Protein AF-A0A6P7SFL5-F1 (afdb_monomer)

Secondary structure (DSSP, 8-state):
--HHHHHHHHHHHGGGGGGTHHHHTGGGHHHHHHHHHHTT-HHHHHHHTSHHHHHHHHHHHHHHHHHHHHHHHHH-TT--HHHHHHHHHHHHHHHHHHHHHHHHT--TT-HHHHHH-SS----HHHHHHHHHHHHHHHHHHHHH-GGG-TTT-HHHHHHH-TTTS-GGGS-GGGHHHHHHHHT-HHHHHHHHHS-HHHHHHHHTTT-TTT--

Organism: NCBI:txid2607531

pLDDT: mean 73.17, std 17.71, range [30.92, 96.38]

Solvent-accessible surface area (backbone atoms only — not comparable to full-atom values): 12129 Å² total; per-residue (Å²): 140,55,70,66,56,55,54,48,50,55,62,57,65,52,58,68,50,70,56,52,59,56,46,66,58,53,68,46,53,66,54,51,54,53,47,31,56,76,67,68,38,60,77,56,41,56,52,56,68,30,68,71,44,45,42,53,48,24,43,49,53,38,56,48,53,53,49,51,55,50,48,53,60,71,63,45,95,82,64,51,74,68,53,46,50,52,50,52,51,51,50,50,52,46,41,54,50,48,38,53,31,43,77,72,66,44,42,86,87,27,66,47,30,38,65,65,46,77,88,64,74,80,51,73,64,59,44,49,50,53,41,49,49,43,53,50,53,46,51,48,49,46,70,75,38,59,78,69,41,68,91,76,30,49,64,55,54,35,77,74,38,56,80,78,50,57,71,85,56,47,60,79,93,36,37,68,54,47,53,54,52,58,70,32,63,68,58,61,51,46,57,74,76,43,54,72,68,61,41,37,61,72,39,24,88,80,33,66,82,76,39,124

Radius of gyration: 23.51 Å; Cα contacts (8 Å, |Δi|>4): 132; chains: 1; bounding box: 46×32×69 Å

Sequence (212 aa):
MEFEHEALLFHKNIRWLSKGNMLGQLYELQEVAIFLDLLQKADLHDKFQSEGFQLSLAYLVDIFEALNTLDLKLQEKNIKIFTHHDTIRTFMAKLDLWKCHIQQGNTASFSYLDSALIHGNLNSELKKQITTHLTNLKTEFIRYFPDIDEKKCEAWKFIKNPFQCEVTDVLDEVQEEFLGLKFNSPAKEDFKELDLETFWVDYLPVYPLISH

Structure (mmCIF, N/CA/C/O backbone):
data_AF-A0A6P7SFL5-F1
#
_entry.id   AF-A0A6P7SFL5-F1
#
loop_
_atom_site.group_PDB
_atom_site.id
_atom_site.type_symbol
_atom_site.label_atom_id
_atom_site.label_alt_id
_atom_site.label_comp_id
_atom_site.label_asym_id
_atom_site.label_entity_id
_atom_site.label_seq_id
_atom_site.pdbx_PDB_ins_code
_atom_site.Cartn_x
_atom_site.Cartn_y
_atom_site.Cartn_z
_atom_site.occupancy
_atom_site.B_iso_or_equiv
_atom_site.auth_seq_id
_atom_site.auth_comp_id
_atom_site.auth_asym_id
_atom_site.auth_atom_id
_atom_site.pdbx_PDB_model_num
ATOM 1 N N . MET A 1 1 ? 18.190 20.750 -17.595 1.00 30.92 1 MET A N 1
ATOM 2 C CA . MET A 1 1 ? 17.695 21.660 -16.533 1.00 30.92 1 MET A CA 1
ATOM 3 C C . MET A 1 1 ? 16.266 21.251 -16.145 1.00 30.92 1 MET A C 1
ATOM 5 O O . MET A 1 1 ? 15.416 22.102 -15.939 1.00 30.92 1 MET A O 1
ATOM 9 N N . GLU A 1 2 ? 16.004 19.938 -16.072 1.00 34.53 2 GLU A N 1
ATOM 10 C CA . GLU A 1 2 ? 14.670 19.341 -15.842 1.00 34.53 2 GLU A CA 1
ATOM 11 C C . GLU A 1 2 ? 14.624 18.530 -14.536 1.00 34.53 2 GLU A C 1
ATOM 13 O O . GLU A 1 2 ? 13.599 18.529 -13.861 1.00 34.53 2 GLU A O 1
ATOM 18 N N . PHE A 1 3 ? 15.764 17.992 -14.082 1.00 33.03 3 PHE A N 1
ATOM 19 C CA . PHE A 1 3 ? 15.903 17.343 -12.769 1.00 33.03 3 PHE A CA 1
ATOM 20 C C . PHE A 1 3 ? 15.534 18.246 -11.579 1.00 33.03 3 PHE A C 1
ATOM 22 O O . PHE A 1 3 ? 15.021 17.765 -10.571 1.00 33.03 3 PHE A O 1
ATOM 29 N N . GLU A 1 4 ? 15.741 19.566 -11.683 1.00 31.48 4 GLU A N 1
ATOM 30 C CA . GLU A 1 4 ? 15.316 20.504 -10.633 1.00 31.48 4 GLU A CA 1
ATOM 31 C C . GLU A 1 4 ? 13.788 20.611 -10.546 1.00 31.48 4 GLU A C 1
ATOM 33 O O . GLU A 1 4 ? 13.253 20.808 -9.457 1.00 31.48 4 GLU A O 1
ATOM 38 N N . HIS A 1 5 ? 13.069 20.435 -11.659 1.00 33.59 5 HIS A N 1
ATOM 39 C CA . HIS A 1 5 ? 11.613 20.545 -11.695 1.00 33.59 5 HIS A CA 1
ATOM 40 C C . HIS A 1 5 ? 10.913 19.299 -11.138 1.00 33.59 5 HIS A C 1
ATOM 42 O O . HIS A 1 5 ? 9.955 19.448 -10.375 1.00 33.59 5 HIS A O 1
ATOM 48 N N . GLU A 1 6 ? 11.410 18.093 -11.427 1.00 35.19 6 GLU A N 1
ATOM 49 C CA . GLU A 1 6 ? 10.901 16.858 -10.810 1.00 35.19 6 GLU A CA 1
ATOM 50 C C . GLU A 1 6 ? 11.232 16.788 -9.320 1.00 35.19 6 GLU A C 1
ATOM 52 O O . GLU A 1 6 ? 10.340 16.544 -8.504 1.00 35.19 6 GLU A O 1
ATOM 57 N N . ALA A 1 7 ? 12.471 17.111 -8.936 1.00 34.31 7 ALA A N 1
ATOM 58 C CA . ALA A 1 7 ? 12.855 17.185 -7.531 1.00 34.31 7 ALA A CA 1
ATOM 59 C C . ALA A 1 7 ? 11.982 18.195 -6.768 1.00 34.31 7 ALA A C 1
ATOM 61 O O . ALA A 1 7 ? 11.530 17.899 -5.663 1.00 34.31 7 ALA A O 1
ATOM 62 N N . LEU A 1 8 ? 11.664 19.353 -7.362 1.00 33.91 8 LEU A N 1
ATOM 63 C CA . LEU A 1 8 ? 10.759 20.347 -6.774 1.00 33.91 8 LEU A CA 1
ATOM 64 C C . LEU A 1 8 ? 9.303 19.868 -6.689 1.00 33.91 8 LEU A C 1
ATOM 66 O O . LEU A 1 8 ? 8.621 20.220 -5.725 1.00 33.91 8 LEU A O 1
ATOM 70 N N . LEU A 1 9 ? 8.810 19.071 -7.642 1.00 40.28 9 LEU A N 1
ATOM 71 C CA . LEU A 1 9 ? 7.472 18.473 -7.571 1.00 40.28 9 LEU A CA 1
ATOM 72 C C . LEU A 1 9 ? 7.386 17.451 -6.432 1.00 40.28 9 LEU A C 1
ATOM 74 O O . LEU A 1 9 ? 6.459 17.530 -5.623 1.00 40.28 9 LEU A O 1
ATOM 78 N N . PHE A 1 10 ? 8.392 16.586 -6.279 1.00 35.41 10 PHE A N 1
ATOM 79 C CA . PHE A 1 10 ? 8.507 15.683 -5.130 1.00 35.41 10 PHE A CA 1
ATOM 80 C C . PHE A 1 10 ? 8.606 16.462 -3.809 1.00 35.41 10 PHE A C 1
ATOM 82 O O . PHE A 1 10 ? 7.823 16.224 -2.888 1.00 35.41 10 PHE A O 1
ATOM 89 N N . HIS A 1 11 ? 9.470 17.478 -3.730 1.00 37.78 11 HIS A N 1
ATOM 90 C CA . HIS A 1 11 ? 9.684 18.264 -2.509 1.00 37.78 11 HIS A CA 1
ATOM 91 C C . HIS A 1 11 ? 8.464 19.107 -2.096 1.00 37.78 11 HIS A C 1
ATOM 93 O O . HIS A 1 11 ? 8.260 19.380 -0.910 1.00 37.78 11 HIS A O 1
ATOM 99 N N . LYS A 1 12 ? 7.626 19.522 -3.056 1.00 33.88 12 LYS A N 1
ATOM 100 C CA . LYS A 1 12 ? 6.390 20.284 -2.810 1.00 33.88 12 LYS A CA 1
ATOM 101 C C . LYS A 1 12 ? 5.211 19.368 -2.468 1.00 33.88 12 LYS A C 1
ATOM 103 O O . LYS A 1 12 ? 4.376 19.756 -1.648 1.00 33.88 12 LYS A O 1
ATOM 108 N N . ASN A 1 13 ? 5.185 18.150 -3.012 1.00 39.38 13 ASN A N 1
ATOM 109 C CA . ASN A 1 13 ? 4.217 17.105 -2.667 1.00 39.38 13 ASN A CA 1
ATOM 110 C C . ASN A 1 13 ? 4.483 16.483 -1.292 1.00 39.38 13 ASN A C 1
ATOM 112 O O . ASN A 1 13 ? 3.548 16.021 -0.655 1.00 39.38 13 ASN A O 1
ATOM 116 N N . ILE A 1 14 ? 5.705 16.582 -0.766 1.00 42.03 14 ILE A N 1
ATOM 117 C CA . ILE A 1 14 ? 6.059 16.206 0.613 1.00 42.03 14 ILE A CA 1
ATOM 118 C C . ILE A 1 14 ? 5.441 17.167 1.659 1.00 42.03 14 ILE A C 1
ATOM 120 O O . ILE A 1 14 ? 5.462 16.922 2.856 1.00 42.03 14 ILE A O 1
ATOM 124 N N . ARG A 1 15 ? 4.795 18.271 1.265 1.00 38.19 15 ARG A N 1
ATOM 125 C CA . ARG A 1 15 ? 4.290 19.284 2.213 1.00 38.19 15 ARG A CA 1
ATOM 126 C C . ARG A 1 15 ? 3.038 18.883 3.017 1.00 38.19 15 ARG A C 1
ATOM 128 O O . ARG A 1 15 ? 2.725 19.560 3.996 1.00 38.19 15 ARG A O 1
ATOM 135 N N . TRP A 1 16 ? 2.333 17.794 2.691 1.00 51.47 16 TRP A N 1
ATOM 136 C CA . TRP A 1 16 ? 1.302 17.257 3.604 1.00 51.47 16 TRP A CA 1
ATOM 137 C C . TRP A 1 16 ? 1.914 16.608 4.862 1.00 51.47 16 TRP A C 1
ATOM 139 O O . TRP A 1 16 ? 1.215 16.434 5.859 1.00 51.47 16 TRP A O 1
ATOM 149 N N . LEU A 1 17 ? 3.232 16.373 4.874 1.00 44.22 17 LEU A N 1
ATOM 150 C CA . LEU A 1 17 ? 3.964 15.735 5.970 1.00 44.22 17 LEU A CA 1
ATOM 151 C C . LEU A 1 17 ? 4.254 16.625 7.170 1.00 44.22 17 LEU A C 1
ATOM 153 O O . LEU A 1 17 ? 4.463 16.115 8.267 1.00 44.22 17 LEU A O 1
ATOM 157 N N . SER A 1 18 ? 4.124 17.949 7.051 1.00 41.91 18 SER A N 1
ATOM 158 C CA . SER A 1 18 ? 4.144 18.805 8.246 1.00 41.91 18 SER A CA 1
ATOM 159 C C . SER A 1 18 ? 2.873 18.656 9.098 1.00 41.91 18 SER A C 1
ATOM 161 O O . SER A 1 18 ? 2.861 19.105 10.242 1.00 41.91 18 SER A O 1
ATOM 163 N N . LYS A 1 19 ? 1.809 18.022 8.574 1.00 46.25 19 LYS A N 1
ATOM 164 C CA . LYS A 1 19 ? 0.683 17.539 9.390 1.00 46.25 19 LYS A CA 1
ATOM 165 C C . LYS A 1 19 ? 0.969 16.175 10.033 1.00 46.25 19 LYS A C 1
ATOM 167 O O . LYS A 1 19 ? 0.341 15.868 11.036 1.00 46.25 19 LYS A O 1
ATOM 172 N N . GLY A 1 20 ? 1.951 15.417 9.538 1.00 40.97 20 GLY A N 1
ATOM 173 C CA . GLY A 1 20 ? 2.537 14.251 10.221 1.00 40.97 20 GLY A CA 1
ATOM 174 C C . GLY A 1 20 ? 3.144 14.619 11.579 1.00 40.97 20 GLY A C 1
ATOM 175 O O . GLY A 1 20 ? 2.988 13.898 12.559 1.00 40.97 20 GLY A O 1
ATOM 176 N N . ASN A 1 21 ? 3.698 15.831 11.690 1.00 43.75 21 ASN A N 1
ATOM 177 C CA . ASN A 1 21 ? 4.159 16.385 12.968 1.00 43.75 21 ASN A CA 1
ATOM 178 C C . ASN A 1 21 ? 3.005 16.710 13.946 1.00 43.75 21 ASN A C 1
ATOM 180 O O . ASN A 1 21 ? 3.196 16.745 15.155 1.00 43.75 21 ASN A O 1
ATOM 184 N N . MET A 1 22 ? 1.785 16.894 13.431 1.00 42.03 22 MET A N 1
ATOM 185 C CA . MET A 1 22 ? 0.562 17.066 14.228 1.00 42.03 22 MET A CA 1
ATOM 186 C C . MET A 1 22 ? 0.082 15.731 14.835 1.00 42.03 22 MET A C 1
ATOM 188 O O . MET A 1 22 ? -0.757 15.721 15.728 1.00 42.03 22 MET A O 1
ATOM 192 N N . LEU A 1 23 ? 0.616 14.599 14.360 1.00 44.34 23 LEU A N 1
ATOM 193 C CA . LEU A 1 23 ? 0.228 13.243 14.760 1.00 44.34 23 LEU A CA 1
ATOM 194 C C . LEU A 1 23 ? 1.208 12.614 15.744 1.00 44.34 23 LEU A C 1
ATOM 196 O O . LEU A 1 23 ? 0.778 11.892 16.635 1.00 44.34 23 LEU A O 1
ATOM 200 N N . GLY A 1 24 ? 2.488 12.992 15.672 1.00 42.41 24 GLY A N 1
ATOM 201 C CA . GLY A 1 24 ? 3.399 12.848 16.812 1.00 42.41 24 GLY A CA 1
ATOM 202 C C . GLY A 1 24 ? 2.880 13.594 18.050 1.00 42.41 24 GLY A C 1
ATOM 203 O O . GLY A 1 24 ? 2.978 13.076 19.152 1.00 42.41 24 GLY A O 1
ATOM 204 N N . GLN A 1 25 ? 2.217 14.743 17.858 1.00 45.31 25 GLN A N 1
ATOM 205 C CA . GLN A 1 25 ? 1.477 15.452 18.916 1.00 45.31 25 GLN A CA 1
ATOM 206 C C . GLN A 1 25 ? 0.163 14.760 19.309 1.00 45.31 25 GLN A C 1
ATOM 208 O O . GLN A 1 25 ? -0.273 14.863 20.448 1.00 45.31 25 GLN A O 1
ATOM 213 N N . LEU A 1 26 ? -0.471 14.021 18.393 1.00 42.28 26 LEU A N 1
ATOM 214 C CA . LEU A 1 26 ? -1.631 13.197 18.729 1.00 42.28 26 LEU A CA 1
ATOM 215 C C . LEU A 1 26 ? -1.216 11.949 19.529 1.00 42.28 26 LEU A C 1
ATOM 217 O O . LEU A 1 26 ? -2.045 11.383 20.210 1.00 42.28 26 LEU A O 1
ATOM 221 N N . TYR A 1 27 ? 0.046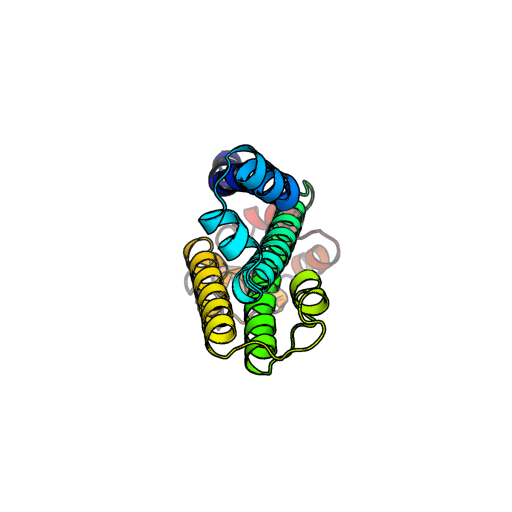 11.517 19.526 1.00 38.22 27 TYR A N 1
ATOM 222 C CA . TYR A 1 27 ? 0.504 10.418 20.387 1.00 38.22 27 TYR A CA 1
ATOM 223 C C . TYR A 1 27 ? 0.479 10.780 21.890 1.00 38.22 27 TYR A C 1
ATOM 225 O O . TYR A 1 27 ? 0.408 9.895 22.739 1.00 38.22 27 TYR A O 1
ATOM 233 N N . GLU A 1 28 ? 0.398 12.067 22.246 1.00 46.56 28 GLU A N 1
ATOM 234 C CA . GLU A 1 28 ? 0.178 12.540 23.624 1.00 46.56 28 GLU A CA 1
ATOM 235 C C . GLU A 1 28 ? -1.308 12.444 24.054 1.00 46.56 28 GLU A C 1
ATOM 237 O O . GLU A 1 28 ? -1.826 13.245 24.826 1.00 46.56 28 GLU A O 1
ATOM 242 N N . LEU A 1 29 ? -2.050 11.436 23.582 1.00 51.00 29 LEU A N 1
ATOM 243 C CA . LEU A 1 29 ? -3.472 11.236 23.907 1.00 51.00 29 LEU A CA 1
ATOM 244 C C . LEU A 1 29 ? -3.744 10.867 25.376 1.00 51.00 29 LEU A C 1
ATOM 246 O O . LEU A 1 29 ? -4.869 11.056 25.841 1.00 51.00 29 LEU A O 1
ATOM 250 N N . GLN A 1 30 ? -2.739 10.415 26.136 1.00 49.09 30 GLN A N 1
ATOM 251 C CA . GLN A 1 30 ? -2.845 10.377 27.602 1.00 49.09 30 GLN A CA 1
ATOM 252 C C . GLN A 1 30 ? -2.839 11.788 28.199 1.00 49.09 30 GLN A C 1
ATOM 254 O O . GLN A 1 30 ? -3.591 12.056 29.133 1.00 49.09 30 GLN A O 1
ATOM 259 N N . GLU A 1 31 ? -2.069 12.712 27.625 1.00 45.28 31 GLU A N 1
ATOM 260 C CA . GLU A 1 31 ? -2.064 14.108 28.055 1.00 45.28 31 GLU A CA 1
ATOM 261 C C . GLU A 1 31 ? -3.371 14.803 27.701 1.00 45.28 31 GLU A C 1
ATOM 263 O O . GLU A 1 31 ? -3.822 15.629 28.477 1.00 45.28 31 GLU A O 1
ATOM 268 N N . VAL A 1 32 ? -4.048 14.428 26.608 1.00 52.22 32 VAL A N 1
ATOM 269 C CA . VAL A 1 32 ? -5.389 14.947 26.285 1.00 52.22 32 VAL A CA 1
ATOM 270 C C . VAL A 1 32 ? -6.425 14.516 27.326 1.00 52.22 32 VAL A C 1
ATOM 272 O O . VAL A 1 32 ? -7.223 15.346 27.755 1.00 52.22 32 VAL A O 1
ATOM 275 N N . ALA A 1 33 ? -6.409 13.260 27.781 1.00 48.38 33 ALA A N 1
ATOM 276 C CA . ALA A 1 33 ? -7.290 12.808 28.863 1.00 48.38 33 ALA A CA 1
ATOM 277 C C . ALA A 1 33 ? -6.982 13.535 30.186 1.00 48.38 33 ALA A C 1
ATOM 279 O O . ALA A 1 33 ? -7.887 14.080 30.816 1.00 48.38 33 ALA A O 1
ATOM 280 N N . ILE A 1 34 ? -5.696 13.633 30.548 1.00 52.28 34 ILE A N 1
ATOM 281 C CA . ILE A 1 34 ? -5.215 14.369 31.730 1.00 52.28 34 ILE A CA 1
ATOM 282 C C . ILE A 1 34 ? -5.565 15.866 31.631 1.00 52.28 34 ILE A C 1
ATOM 284 O O . ILE A 1 34 ? -5.952 16.488 32.616 1.00 52.28 34 ILE A O 1
ATOM 288 N N . PHE A 1 35 ? -5.484 16.454 30.439 1.00 47.12 35 PHE A N 1
ATOM 289 C CA . PHE A 1 35 ? -5.831 17.844 30.149 1.00 47.12 35 PHE A CA 1
ATOM 290 C C . PHE A 1 35 ? -7.339 18.089 30.249 1.00 47.12 35 PHE A C 1
ATOM 292 O O . PHE A 1 35 ? -7.760 19.111 30.789 1.00 47.12 35 PHE A O 1
ATOM 299 N N . LEU A 1 36 ? -8.170 17.155 29.780 1.00 52.94 36 LEU A N 1
ATOM 300 C CA . LEU A 1 36 ? -9.627 17.224 29.920 1.00 52.94 36 LEU A CA 1
ATOM 301 C C . LEU A 1 36 ? -10.070 17.121 31.390 1.00 52.94 36 LEU A C 1
ATOM 303 O O . LEU A 1 36 ? -10.983 17.851 31.793 1.00 52.94 36 LEU A O 1
ATOM 307 N N . ASP A 1 37 ? -9.380 16.303 32.189 1.00 54.31 37 ASP A N 1
ATOM 308 C CA . ASP A 1 37 ? -9.565 16.220 33.643 1.00 54.31 37 ASP A CA 1
ATOM 309 C C . ASP A 1 37 ? -9.118 17.500 34.359 1.00 54.31 37 ASP A C 1
ATOM 311 O O . ASP A 1 37 ? -9.861 18.051 35.176 1.00 54.31 37 ASP A O 1
ATOM 315 N N . LEU A 1 38 ? -7.949 18.046 34.003 1.00 52.19 38 LEU A N 1
ATOM 316 C CA . LEU A 1 38 ? -7.449 19.326 34.525 1.00 52.19 38 LEU A CA 1
ATOM 317 C C . LEU A 1 38 ? -8.386 20.501 34.197 1.00 52.19 38 LEU A C 1
ATOM 319 O O . LEU A 1 38 ? -8.508 21.434 34.992 1.00 52.19 38 LEU A O 1
ATOM 323 N N . LEU A 1 39 ? -9.081 20.454 33.055 1.00 52.03 39 LEU A N 1
ATOM 324 C CA . LEU A 1 39 ? -10.084 21.442 32.643 1.00 52.03 39 LEU A CA 1
ATOM 325 C C . LEU A 1 39 ? -11.484 21.208 33.243 1.00 52.03 39 LEU A C 1
ATOM 327 O O . LEU A 1 39 ? -12.406 21.965 32.923 1.00 52.03 39 LEU A O 1
ATOM 331 N N . GLN A 1 40 ? -11.662 20.188 34.093 1.00 57.44 40 GLN A N 1
ATOM 332 C CA . GLN A 1 40 ? -12.942 19.797 34.703 1.00 57.44 40 GLN A CA 1
ATOM 333 C C . GLN A 1 40 ? -14.063 19.569 33.673 1.00 57.44 40 GLN A C 1
ATOM 335 O O . GLN A 1 40 ? -15.234 19.878 33.908 1.00 57.44 40 GLN A O 1
ATOM 340 N N . LYS A 1 41 ? -13.719 19.036 32.496 1.00 59.09 41 LYS A N 1
ATOM 341 C CA . LYS A 1 41 ? -14.682 18.723 31.432 1.00 59.09 41 LYS A CA 1
ATOM 342 C C . LYS A 1 41 ? -15.136 17.267 31.525 1.00 59.09 41 LYS A C 1
ATOM 344 O O . LYS A 1 41 ? -14.896 16.490 30.604 1.00 59.09 41 LYS A O 1
ATOM 349 N N . ALA A 1 42 ? -15.836 16.928 32.609 1.00 63.84 42 ALA A N 1
ATOM 350 C CA . ALA A 1 42 ? -16.321 15.570 32.890 1.00 63.84 42 ALA A CA 1
ATOM 351 C C . ALA A 1 42 ? -17.091 14.943 31.707 1.00 63.84 42 ALA A C 1
ATOM 353 O O . ALA A 1 42 ? -16.809 13.818 31.317 1.00 63.84 42 ALA A O 1
ATOM 354 N N . ASP A 1 43 ? -17.952 15.712 31.030 1.00 66.56 43 ASP A N 1
ATOM 355 C CA . ASP A 1 43 ? -18.706 15.226 29.861 1.00 66.56 43 ASP A CA 1
ATOM 356 C C . ASP A 1 43 ? -17.819 14.827 28.664 1.00 66.56 43 ASP A C 1
ATOM 358 O O . ASP A 1 43 ? -18.202 13.995 27.837 1.00 66.56 43 ASP A O 1
ATOM 362 N N . LEU A 1 44 ? -16.654 15.468 28.516 1.00 61.06 44 LEU A N 1
ATOM 363 C CA . LEU A 1 44 ? -15.679 15.148 27.470 1.00 61.06 44 LEU A CA 1
ATOM 364 C C . LEU A 1 44 ? -14.781 13.993 27.903 1.00 61.06 44 LEU A C 1
ATOM 366 O O . LEU A 1 44 ? -14.477 13.146 27.069 1.00 61.06 44 LEU A O 1
ATOM 370 N N . HIS A 1 45 ? -14.418 13.936 29.185 1.00 66.25 45 HIS A N 1
ATOM 371 C CA . HIS A 1 45 ? -13.711 12.804 29.773 1.00 66.25 45 HIS A CA 1
ATOM 372 C C . HIS A 1 45 ? -14.522 11.508 29.622 1.00 66.25 45 HIS A C 1
ATOM 374 O O . HIS A 1 45 ? -14.018 10.530 29.079 1.00 66.25 45 HIS A O 1
ATOM 380 N N . ASP A 1 46 ? -15.809 11.510 29.969 1.00 72.44 46 ASP A N 1
ATOM 381 C CA . ASP A 1 46 ? -16.661 10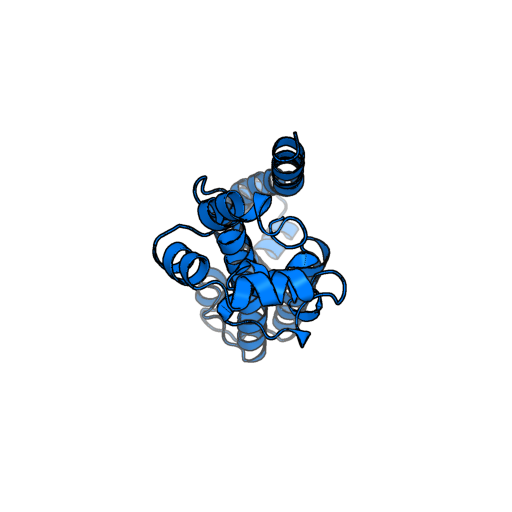.317 29.878 1.00 72.44 46 ASP A CA 1
ATOM 382 C C . ASP A 1 46 ? -16.852 9.842 28.429 1.00 72.44 46 ASP A C 1
ATOM 384 O O . ASP A 1 46 ? -16.873 8.643 28.148 1.00 72.44 46 ASP A O 1
ATOM 388 N N . LYS A 1 47 ? -16.921 10.775 27.469 1.00 70.12 47 LYS A N 1
ATOM 389 C CA . LYS A 1 47 ? -16.904 10.437 26.036 1.00 70.12 47 LYS A CA 1
ATOM 390 C C . LYS A 1 47 ? -15.561 9.865 25.598 1.00 70.12 47 LYS A C 1
ATOM 392 O O . LYS A 1 47 ? -15.547 8.923 24.808 1.00 70.12 47 LYS A O 1
ATOM 397 N N . PHE A 1 48 ? -14.461 10.409 26.111 1.00 67.88 48 PHE A N 1
ATOM 398 C CA . PHE A 1 48 ? -13.112 9.926 25.841 1.00 67.88 48 PHE A CA 1
ATOM 399 C C . PHE A 1 48 ? -12.910 8.509 26.394 1.00 67.88 48 PHE A C 1
ATOM 401 O O . PHE A 1 48 ? -12.296 7.682 25.733 1.00 67.88 48 PHE A O 1
ATOM 408 N N . GLN A 1 49 ? -13.490 8.183 27.550 1.00 70.69 49 GLN A N 1
ATOM 409 C CA . GLN A 1 49 ? -13.439 6.842 28.147 1.00 70.69 49 GLN A CA 1
ATOM 410 C C . GLN A 1 49 ? -14.440 5.848 27.540 1.00 70.69 49 GLN A C 1
ATOM 412 O O . GLN A 1 49 ? -14.426 4.668 27.887 1.00 70.69 49 GLN A O 1
ATOM 417 N N . SER A 1 50 ? -15.322 6.289 26.638 1.00 80.94 50 SER A N 1
ATOM 418 C CA . SER A 1 50 ? -16.274 5.377 26.006 1.00 80.94 50 SER A CA 1
ATOM 419 C C . SER A 1 50 ? -15.553 4.333 25.148 1.00 80.94 50 SER A C 1
ATOM 421 O O . SER A 1 50 ? -14.644 4.655 24.381 1.00 80.94 50 SER A O 1
ATOM 423 N N . GLU A 1 51 ? -15.996 3.077 25.237 1.00 80.62 51 GLU A N 1
ATOM 424 C CA . GLU A 1 51 ? -15.400 1.949 24.506 1.00 80.62 51 GLU A CA 1
ATOM 425 C C . GLU A 1 51 ? -15.308 2.227 22.995 1.00 80.62 51 GLU A C 1
ATOM 427 O O . GLU A 1 51 ? -14.268 2.023 22.374 1.00 80.62 51 GLU A O 1
ATOM 432 N N . GLY A 1 52 ? -16.367 2.786 22.400 1.00 81.06 52 GLY A N 1
ATOM 433 C CA . GLY A 1 52 ? -16.378 3.134 20.977 1.00 81.06 52 GLY A CA 1
ATOM 434 C C . GLY A 1 52 ? -15.350 4.206 20.597 1.00 81.06 52 GLY A C 1
ATOM 435 O O . GLY A 1 52 ? -14.761 4.129 19.516 1.00 81.06 52 GLY A O 1
ATOM 436 N N . PHE A 1 53 ? -15.105 5.183 21.475 1.00 82.00 53 PHE A N 1
ATOM 437 C CA . PHE A 1 53 ? -14.078 6.197 21.250 1.00 82.00 53 PHE A CA 1
ATOM 438 C C . PHE A 1 53 ? -12.677 5.599 21.373 1.00 82.00 53 PHE A C 1
ATOM 440 O O . PHE A 1 53 ? -11.860 5.820 20.486 1.00 82.00 53 PHE A O 1
ATOM 447 N N . GLN A 1 54 ? -12.421 4.791 22.405 1.00 82.69 54 GLN A N 1
ATOM 448 C CA . GLN A 1 54 ? -11.133 4.119 22.608 1.00 82.69 54 GLN A CA 1
ATOM 449 C C . GLN A 1 54 ? -10.769 3.206 21.430 1.00 82.69 54 GLN A C 1
ATOM 451 O O . GLN A 1 54 ? -9.649 3.266 20.930 1.00 82.69 54 GLN A O 1
ATOM 456 N N . LEU A 1 55 ? -11.728 2.438 20.904 1.00 86.81 55 LEU A N 1
ATOM 457 C CA . LEU A 1 55 ? -11.511 1.617 19.708 1.00 86.81 55 LEU A CA 1
ATOM 458 C C . LEU A 1 55 ? -11.250 2.467 18.456 1.00 86.81 55 LEU A C 1
ATOM 460 O O . LEU A 1 55 ? -10.370 2.149 17.658 1.00 86.81 55 LEU A O 1
ATOM 464 N N . SER A 1 56 ? -11.986 3.569 18.284 1.00 84.94 56 SER A N 1
ATOM 465 C CA . SER A 1 56 ? -11.750 4.502 17.171 1.00 84.94 56 SER A CA 1
ATOM 466 C C . SER A 1 56 ? -10.364 5.136 17.259 1.00 84.94 56 SER A C 1
ATOM 468 O O . SER A 1 56 ? -9.686 5.296 16.247 1.00 84.94 56 SER A O 1
ATOM 470 N N . LEU A 1 57 ? -9.932 5.472 18.473 1.00 82.00 57 LEU A N 1
ATOM 471 C CA . LEU A 1 57 ? -8.629 6.047 18.747 1.00 82.00 57 LEU A CA 1
ATOM 472 C C . LEU A 1 57 ? -7.507 5.053 18.461 1.00 82.00 57 LEU A C 1
ATOM 474 O O . LEU A 1 57 ? -6.561 5.398 17.762 1.00 82.00 57 LEU A O 1
ATOM 478 N N . ALA A 1 58 ? -7.648 3.817 18.934 1.00 85.88 58 ALA A N 1
ATOM 479 C CA . ALA A 1 58 ? -6.705 2.737 18.681 1.00 85.88 58 ALA A CA 1
ATOM 480 C C . ALA A 1 58 ? -6.515 2.498 17.173 1.00 85.88 58 ALA A C 1
ATOM 482 O O . ALA A 1 58 ? -5.388 2.482 16.683 1.00 85.88 58 ALA A O 1
ATOM 483 N N . TYR A 1 59 ? -7.616 2.450 16.415 1.00 88.00 59 TYR A N 1
ATOM 484 C CA . TYR A 1 59 ? -7.569 2.398 14.953 1.00 88.00 59 TYR A CA 1
ATOM 485 C C . TYR A 1 59 ? -6.819 3.590 14.332 1.00 88.00 59 TYR A C 1
ATOM 487 O O . TYR A 1 59 ? -6.034 3.408 13.398 1.00 88.00 59 TYR A O 1
ATOM 495 N N . LEU A 1 60 ? -7.070 4.811 14.819 1.00 81.81 60 LEU A N 1
ATOM 496 C CA . LEU A 1 60 ? -6.386 6.005 14.323 1.00 81.81 60 LEU A CA 1
ATOM 497 C C . LEU A 1 60 ? -4.877 5.927 14.577 1.00 81.81 60 LEU A C 1
ATOM 499 O O . LEU A 1 60 ? -4.102 6.238 13.676 1.00 81.81 60 LEU A O 1
ATOM 503 N N . VAL A 1 61 ? -4.453 5.471 15.756 1.00 79.38 61 VAL A N 1
ATOM 504 C CA . VAL A 1 61 ? -3.030 5.267 16.061 1.00 79.38 61 VAL A CA 1
ATOM 505 C C . VAL A 1 61 ? -2.401 4.295 15.058 1.00 79.38 61 VAL A C 1
ATOM 507 O O . VAL A 1 61 ? -1.414 4.658 14.418 1.00 79.38 61 VAL A O 1
ATOM 510 N N . ASP A 1 62 ? -3.013 3.125 14.832 1.00 85.38 62 ASP A N 1
ATOM 511 C CA . ASP A 1 62 ? -2.486 2.136 13.882 1.00 85.38 62 ASP A CA 1
ATOM 512 C C . ASP A 1 62 ? -2.361 2.698 12.449 1.00 85.38 62 ASP A C 1
ATOM 514 O O . ASP A 1 62 ? -1.335 2.518 11.787 1.00 85.38 62 ASP A O 1
ATOM 518 N N . ILE A 1 63 ? -3.392 3.389 11.933 1.00 85.31 63 ILE A N 1
ATOM 519 C CA . ILE A 1 63 ? -3.345 3.909 10.554 1.00 85.31 63 ILE A CA 1
ATOM 520 C C . ILE A 1 63 ? -2.320 5.039 10.409 1.00 85.31 63 ILE A C 1
ATOM 522 O O . ILE A 1 63 ? -1.679 5.149 9.363 1.00 85.31 63 ILE A O 1
ATOM 526 N N . PHE A 1 64 ? -2.123 5.859 11.444 1.00 77.25 64 PHE A N 1
ATOM 527 C CA . PHE A 1 64 ? -1.113 6.911 11.420 1.00 77.25 64 PHE A CA 1
ATOM 528 C C . PHE A 1 64 ? 0.306 6.364 11.512 1.00 77.25 64 PHE A C 1
ATOM 530 O O . PHE A 1 64 ? 1.174 6.839 10.782 1.00 77.25 64 PHE A O 1
ATOM 537 N N . GLU A 1 65 ? 0.551 5.331 12.313 1.00 80.06 65 GLU A N 1
ATOM 538 C CA . GLU A 1 65 ? 1.849 4.655 12.331 1.00 80.06 65 GLU A CA 1
ATOM 539 C C . GLU A 1 65 ? 2.173 4.026 10.968 1.00 80.06 65 GLU A C 1
ATOM 541 O O . GLU A 1 65 ? 3.290 4.158 10.454 1.00 80.06 65 GLU A O 1
ATOM 546 N N . ALA A 1 66 ? 1.173 3.425 10.320 1.00 84.94 66 ALA A N 1
ATOM 547 C CA . ALA A 1 66 ? 1.320 2.894 8.973 1.00 84.94 66 ALA A CA 1
ATOM 548 C C . ALA A 1 66 ? 1.642 3.991 7.938 1.00 84.94 66 ALA A C 1
ATOM 550 O O . ALA A 1 66 ? 2.489 3.778 7.067 1.00 84.94 66 ALA A O 1
ATOM 551 N N . LEU A 1 67 ? 1.003 5.164 8.038 1.00 79.12 67 LEU A N 1
ATOM 552 C CA . LEU A 1 67 ? 1.281 6.323 7.181 1.00 79.12 67 LEU A CA 1
ATOM 553 C C . LEU A 1 67 ? 2.671 6.919 7.439 1.00 79.12 67 LEU A C 1
ATOM 555 O O . LEU A 1 67 ? 3.367 7.247 6.484 1.00 79.12 67 LEU A O 1
ATOM 559 N N . ASN A 1 68 ? 3.107 7.004 8.696 1.00 75.12 68 ASN A N 1
ATOM 560 C CA . ASN A 1 68 ? 4.452 7.466 9.046 1.00 75.12 68 ASN A CA 1
ATOM 561 C C . ASN A 1 68 ? 5.522 6.495 8.534 1.00 75.12 68 ASN A C 1
ATOM 563 O O . ASN A 1 68 ? 6.538 6.908 7.988 1.00 75.12 68 ASN A O 1
ATOM 567 N N . THR A 1 69 ? 5.277 5.188 8.644 1.00 81.00 69 THR A N 1
ATOM 568 C CA . THR A 1 69 ? 6.173 4.167 8.087 1.00 81.00 69 THR A CA 1
ATOM 569 C C . THR A 1 69 ? 6.262 4.269 6.566 1.00 81.00 69 THR A C 1
ATOM 571 O O . THR A 1 69 ? 7.338 4.091 5.996 1.00 81.00 69 THR A O 1
ATOM 574 N N . LEU A 1 70 ? 5.136 4.530 5.893 1.00 81.94 70 LEU A N 1
ATOM 575 C CA . LEU A 1 70 ? 5.123 4.795 4.457 1.00 81.94 70 LEU A CA 1
ATOM 576 C C . LEU A 1 70 ? 5.962 6.032 4.132 1.00 81.94 70 LEU A C 1
ATOM 578 O O . LEU A 1 70 ? 6.804 5.968 3.245 1.00 81.94 70 LEU A O 1
ATOM 582 N N . ASP A 1 71 ? 5.752 7.125 4.856 1.00 74.88 71 ASP A N 1
ATOM 583 C CA . ASP A 1 71 ? 6.486 8.365 4.648 1.00 74.88 71 ASP A CA 1
ATOM 584 C C . ASP A 1 71 ? 7.998 8.197 4.809 1.00 74.88 71 ASP A C 1
ATOM 586 O O . ASP A 1 71 ? 8.750 8.568 3.916 1.00 74.88 71 ASP A O 1
ATOM 590 N N . LEU A 1 72 ? 8.447 7.571 5.897 1.00 76.38 72 LEU A N 1
ATOM 591 C CA . LEU A 1 72 ? 9.871 7.337 6.130 1.00 76.38 72 LEU A CA 1
ATOM 592 C C . LEU A 1 72 ? 10.507 6.561 4.976 1.00 76.38 72 LEU A C 1
ATOM 594 O O . LEU A 1 72 ? 11.576 6.939 4.503 1.00 76.38 72 LEU A O 1
ATOM 598 N N . LYS A 1 73 ? 9.813 5.540 4.458 1.00 79.69 73 LYS A N 1
ATOM 599 C CA . LYS A 1 73 ? 10.260 4.821 3.259 1.00 79.69 73 LYS A CA 1
ATOM 600 C C . LYS A 1 73 ? 10.334 5.751 2.055 1.00 79.69 73 LYS A C 1
ATOM 602 O O . LYS A 1 73 ? 11.318 5.731 1.337 1.00 79.69 73 LYS A O 1
ATOM 607 N N . LEU A 1 74 ? 9.341 6.609 1.848 1.00 75.06 74 LEU A N 1
ATOM 608 C CA . LEU A 1 74 ? 9.362 7.595 0.765 1.00 75.06 74 LEU A CA 1
ATOM 609 C C . LEU A 1 74 ? 10.362 8.746 0.990 1.00 75.06 74 LEU A C 1
ATOM 611 O O . LEU A 1 74 ? 10.549 9.545 0.085 1.00 75.06 74 LEU A O 1
ATOM 615 N N . GLN A 1 75 ? 10.999 8.880 2.150 1.00 66.75 75 GLN A N 1
ATOM 616 C CA . GLN A 1 75 ? 12.018 9.908 2.406 1.00 66.75 75 GLN A CA 1
ATOM 617 C C . GLN A 1 75 ? 13.448 9.354 2.406 1.00 66.75 75 GLN A C 1
ATOM 619 O O . GLN A 1 75 ? 14.412 10.121 2.501 1.00 66.75 75 GLN A O 1
ATOM 624 N N . GLU A 1 76 ? 13.620 8.037 2.298 1.00 72.69 76 GLU A N 1
ATOM 625 C CA . GLU A 1 76 ? 14.939 7.422 2.216 1.00 72.69 76 GLU A CA 1
ATOM 626 C C . GLU A 1 76 ? 15.660 7.873 0.933 1.00 72.69 76 GLU A C 1
ATOM 628 O O . GLU A 1 76 ? 15.249 7.584 -0.188 1.00 72.69 76 GLU A O 1
ATOM 633 N N . LYS A 1 77 ? 16.786 8.575 1.110 1.00 53.12 77 LYS A N 1
ATOM 634 C CA . LYS A 1 77 ? 17.543 9.284 0.057 1.00 53.12 77 LYS A CA 1
ATOM 635 C C . LYS A 1 77 ? 18.117 8.412 -1.077 1.00 53.12 77 LYS A C 1
ATOM 637 O O . LYS A 1 77 ? 18.753 8.956 -1.968 1.00 53.12 77 LYS A O 1
ATOM 642 N N . ASN A 1 78 ? 17.917 7.094 -1.043 1.00 53.56 78 ASN A N 1
ATOM 643 C CA . ASN A 1 78 ? 18.443 6.129 -2.020 1.00 53.56 78 ASN A CA 1
ATOM 644 C C . ASN A 1 78 ? 17.342 5.314 -2.726 1.00 53.56 78 ASN A C 1
AT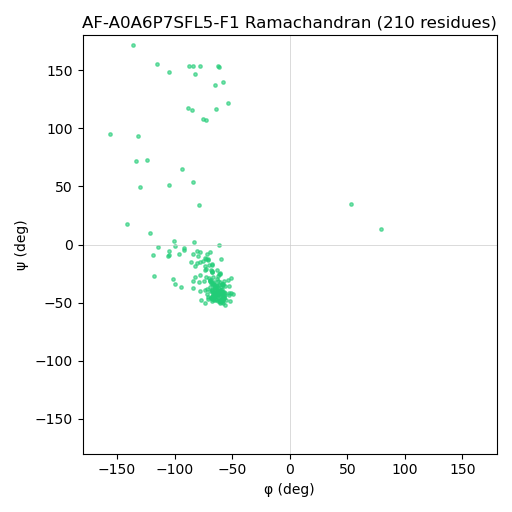OM 646 O O . ASN A 1 78 ? 17.638 4.321 -3.395 1.00 53.56 78 ASN A O 1
ATOM 650 N N . ILE A 1 79 ? 16.071 5.682 -2.562 1.00 54.62 79 ILE A N 1
ATOM 651 C CA . ILE A 1 79 ? 14.959 4.970 -3.192 1.00 54.62 79 ILE A CA 1
ATOM 652 C C . ILE A 1 79 ? 14.761 5.511 -4.613 1.00 54.62 79 ILE A C 1
ATOM 654 O O . ILE A 1 79 ? 14.439 6.675 -4.819 1.00 54.62 79 ILE A O 1
ATOM 658 N N . LYS A 1 80 ? 14.972 4.649 -5.616 1.00 64.31 80 LYS A N 1
ATOM 659 C CA . LYS A 1 80 ? 14.698 4.964 -7.029 1.00 64.31 80 LYS A CA 1
ATOM 660 C C . LYS A 1 80 ? 13.205 5.244 -7.232 1.00 64.31 80 LYS A C 1
ATOM 662 O O . LYS A 1 80 ? 12.375 4.680 -6.519 1.00 64.31 80 LYS A O 1
ATOM 667 N N . ILE A 1 81 ? 12.841 6.032 -8.246 1.00 61.16 81 ILE A N 1
ATOM 668 C CA . ILE A 1 81 ? 11.440 6.380 -8.581 1.00 61.16 81 ILE A CA 1
ATOM 669 C C . ILE A 1 81 ? 10.535 5.132 -8.650 1.00 61.16 81 ILE A C 1
ATOM 671 O O . ILE A 1 81 ? 9.446 5.111 -8.074 1.00 61.16 81 ILE A O 1
ATOM 675 N N . PHE A 1 82 ? 11.021 4.042 -9.253 1.00 61.69 82 PHE A N 1
ATOM 676 C CA . PHE A 1 82 ? 10.315 2.751 -9.310 1.00 61.69 82 PHE A CA 1
ATOM 677 C C . PHE A 1 82 ? 9.994 2.178 -7.934 1.00 61.69 82 PHE A C 1
ATOM 679 O O . PHE A 1 82 ? 8.918 1.630 -7.703 1.00 61.69 82 PHE A O 1
ATOM 686 N N . THR A 1 83 ? 10.920 2.337 -7.002 1.00 70.19 83 THR A N 1
ATOM 687 C CA . THR A 1 83 ? 10.804 1.838 -5.642 1.00 70.19 83 THR A CA 1
ATOM 688 C C . THR A 1 83 ? 9.822 2.697 -4.830 1.00 70.19 83 THR A C 1
ATOM 690 O O . THR A 1 83 ? 9.085 2.148 -4.011 1.00 70.19 83 THR A O 1
ATOM 693 N N . HIS A 1 84 ? 9.698 4.004 -5.107 1.00 73.44 84 HIS A N 1
ATOM 694 C CA . HIS A 1 84 ? 8.612 4.838 -4.561 1.00 73.44 84 HIS A CA 1
ATOM 695 C C . HIS A 1 84 ? 7.242 4.388 -5.069 1.00 73.44 84 HIS A C 1
ATOM 697 O O . HIS A 1 84 ? 6.318 4.192 -4.275 1.00 73.44 84 HIS A O 1
ATOM 703 N N . HIS A 1 85 ? 7.120 4.180 -6.381 1.00 75.81 85 HIS A N 1
ATOM 704 C CA . HIS A 1 85 ? 5.879 3.725 -6.995 1.00 75.81 85 HIS A CA 1
ATOM 705 C C . HIS A 1 85 ? 5.452 2.359 -6.437 1.00 75.81 85 HIS A C 1
ATOM 707 O O . HIS A 1 85 ? 4.294 2.177 -6.049 1.00 75.81 85 HIS A O 1
ATOM 713 N N . ASP A 1 86 ? 6.369 1.393 -6.369 1.00 80.19 86 ASP A N 1
ATOM 714 C CA . ASP A 1 86 ? 6.089 0.063 -5.823 1.00 80.19 86 ASP A CA 1
ATOM 715 C C . ASP A 1 86 ? 5.720 0.138 -4.330 1.00 80.19 86 ASP A C 1
ATOM 717 O O . ASP A 1 86 ? 4.822 -0.577 -3.875 1.00 80.19 86 ASP A O 1
ATOM 721 N N . THR A 1 87 ? 6.327 1.058 -3.575 1.00 84.38 87 THR A N 1
ATOM 722 C CA . THR A 1 87 ? 6.015 1.287 -2.155 1.00 84.38 87 THR A CA 1
ATOM 723 C C . THR A 1 87 ? 4.594 1.823 -1.958 1.00 84.38 87 THR A C 1
ATOM 725 O O . THR A 1 87 ? 3.842 1.279 -1.144 1.00 84.38 87 THR A O 1
ATOM 728 N N . ILE A 1 88 ? 4.185 2.839 -2.724 1.00 84.69 88 ILE A N 1
ATOM 729 C CA . ILE A 1 88 ? 2.826 3.399 -2.645 1.00 84.69 88 ILE A CA 1
ATOM 730 C C . ILE A 1 88 ? 1.792 2.375 -3.132 1.00 84.69 88 ILE A C 1
ATOM 732 O O . ILE A 1 88 ? 0.779 2.169 -2.461 1.00 84.69 88 ILE A O 1
ATOM 736 N N . ARG A 1 89 ? 2.067 1.657 -4.233 1.00 85.38 89 ARG A N 1
ATOM 737 C CA . ARG A 1 89 ? 1.204 0.570 -4.736 1.00 85.38 89 ARG A CA 1
ATOM 738 C C . ARG A 1 89 ? 1.001 -0.507 -3.668 1.00 85.38 89 ARG A C 1
ATOM 740 O O . ARG A 1 89 ? -0.128 -0.915 -3.398 1.00 85.38 89 ARG A O 1
ATOM 747 N N . THR A 1 90 ? 2.083 -0.927 -3.015 1.00 89.19 90 THR A N 1
ATOM 748 C CA . THR A 1 90 ? 2.034 -1.901 -1.917 1.00 89.19 90 THR A CA 1
ATOM 749 C C . THR A 1 90 ? 1.167 -1.393 -0.769 1.00 89.19 90 THR A C 1
ATOM 751 O O . THR A 1 90 ? 0.372 -2.149 -0.213 1.00 89.19 90 THR A O 1
ATOM 754 N N . PHE A 1 91 ? 1.280 -0.112 -0.415 1.00 89.88 91 PHE A N 1
ATOM 755 C CA . PHE A 1 91 ? 0.446 0.482 0.625 1.00 89.88 91 PHE A CA 1
ATOM 756 C C . PHE A 1 91 ? -1.037 0.507 0.236 1.00 89.88 91 PHE A C 1
ATOM 758 O O . PHE A 1 91 ? -1.882 0.101 1.029 1.00 89.88 91 PHE A O 1
ATOM 765 N N . MET A 1 92 ? -1.369 0.888 -0.998 1.00 90.50 92 MET A N 1
ATOM 766 C CA . MET A 1 92 ? -2.750 0.853 -1.492 1.00 90.50 92 MET A CA 1
ATOM 767 C C . MET A 1 92 ? -3.342 -0.562 -1.470 1.00 90.50 92 MET A C 1
ATOM 769 O O . MET A 1 92 ? -4.490 -0.732 -1.063 1.00 90.50 92 MET A O 1
ATOM 773 N N . ALA A 1 93 ? -2.558 -1.579 -1.837 1.00 91.50 93 ALA A N 1
ATOM 774 C CA . ALA A 1 93 ? -2.976 -2.977 -1.743 1.00 91.50 93 ALA A CA 1
ATOM 775 C C . ALA A 1 93 ? -3.205 -3.418 -0.284 1.00 91.50 93 ALA A C 1
ATOM 777 O O . ALA A 1 93 ? -4.156 -4.147 0.004 1.00 91.50 93 ALA A O 1
ATOM 778 N N . LYS A 1 94 ? -2.389 -2.930 0.662 1.00 94.44 94 LYS A N 1
ATOM 779 C CA . LYS A 1 94 ? -2.628 -3.141 2.098 1.00 94.44 94 LYS A CA 1
ATOM 780 C C . LYS A 1 94 ? -3.950 -2.526 2.554 1.00 94.44 94 LYS A C 1
ATOM 782 O O . LYS A 1 94 ? -4.667 -3.183 3.298 1.00 94.44 94 LYS A O 1
ATOM 787 N N . LEU A 1 95 ? -4.315 -1.329 2.083 1.00 93.69 95 LEU A N 1
ATOM 788 C CA . LEU A 1 95 ? -5.606 -0.709 2.422 1.00 93.69 95 LEU A CA 1
ATOM 789 C C . LEU A 1 95 ? -6.796 -1.587 1.999 1.00 93.69 95 LEU A C 1
ATOM 791 O O . LEU A 1 95 ? -7.754 -1.721 2.763 1.00 93.69 95 LEU A O 1
ATOM 795 N N . ASP A 1 96 ? -6.733 -2.215 0.820 1.00 94.12 96 ASP A N 1
ATOM 796 C CA . ASP A 1 96 ? -7.765 -3.164 0.375 1.00 94.12 96 ASP A CA 1
ATOM 797 C C . ASP A 1 96 ? -7.807 -4.414 1.259 1.00 94.12 96 ASP A C 1
ATOM 799 O O . ASP A 1 96 ? -8.882 -4.841 1.684 1.00 94.12 96 ASP A O 1
ATOM 803 N N . LEU A 1 97 ? -6.639 -4.978 1.575 1.00 95.19 97 LEU A N 1
ATOM 804 C CA . LEU A 1 97 ? -6.528 -6.149 2.442 1.00 95.19 97 LEU A CA 1
ATOM 805 C C . LEU A 1 97 ? -7.110 -5.868 3.834 1.00 95.19 97 LEU A C 1
ATOM 807 O O . LEU A 1 97 ? -7.933 -6.632 4.336 1.00 95.19 97 LEU A O 1
ATOM 811 N N . TRP A 1 98 ? -6.730 -4.746 4.444 1.00 96.38 98 TRP A N 1
ATOM 812 C CA . TRP A 1 98 ? -7.214 -4.329 5.758 1.00 96.38 98 TRP A CA 1
ATOM 813 C C . TRP A 1 98 ? -8.717 -4.079 5.762 1.00 96.38 98 TRP A C 1
ATOM 815 O O . TRP A 1 98 ? -9.408 -4.457 6.707 1.00 96.38 98 TRP A O 1
ATOM 825 N N . LYS A 1 99 ? -9.249 -3.506 4.680 1.00 94.56 99 LYS A N 1
ATOM 826 C CA . LYS A 1 99 ? -10.690 -3.363 4.488 1.00 94.56 99 LYS A CA 1
ATOM 827 C C . LYS A 1 99 ? -11.382 -4.729 4.491 1.00 94.56 99 LYS A C 1
ATOM 829 O O . LYS A 1 99 ? -12.379 -4.889 5.194 1.00 94.56 99 LYS A O 1
ATOM 834 N N . CYS A 1 100 ? -10.856 -5.712 3.758 1.00 94.56 100 CYS A N 1
ATOM 835 C CA . CYS A 1 100 ? -11.390 -7.075 3.753 1.00 94.56 100 CYS A CA 1
ATOM 836 C C . CYS A 1 100 ? -11.324 -7.730 5.141 1.00 94.56 100 CYS A C 1
ATOM 838 O O . CYS A 1 100 ? -12.306 -8.335 5.571 1.00 94.56 100 CYS A O 1
ATOM 840 N N . HIS A 1 101 ? -10.218 -7.565 5.871 1.00 93.62 101 HIS A N 1
ATOM 841 C CA . HIS A 1 101 ? -10.080 -8.078 7.236 1.00 93.62 101 HIS A CA 1
ATOM 842 C C . HIS A 1 101 ? -11.129 -7.477 8.178 1.00 93.62 101 HIS A C 1
ATOM 844 O O . HIS A 1 101 ? -11.881 -8.217 8.813 1.00 93.62 101 HIS A O 1
ATOM 850 N N . ILE A 1 102 ? -11.293 -6.153 8.182 1.00 93.50 102 ILE A N 1
ATOM 851 C CA . ILE A 1 102 ? -12.301 -5.477 9.008 1.00 93.50 102 ILE A CA 1
ATOM 852 C C . ILE A 1 102 ? -13.716 -5.922 8.625 1.00 93.50 102 ILE A C 1
ATOM 854 O O . ILE A 1 102 ? -14.539 -6.196 9.500 1.00 93.50 102 ILE A O 1
ATOM 858 N N . GLN A 1 103 ? -14.000 -6.096 7.330 1.00 91.81 103 GLN A N 1
ATOM 859 C CA . GLN A 1 103 ? -15.262 -6.659 6.836 1.00 91.81 103 GLN A CA 1
ATOM 860 C C . GLN A 1 103 ? -15.536 -8.087 7.332 1.00 91.81 103 GLN A C 1
ATOM 862 O O . GLN A 1 103 ? -16.700 -8.463 7.477 1.00 91.81 103 GLN A O 1
ATOM 867 N N . GLN A 1 104 ? -14.504 -8.853 7.670 1.00 90.12 104 GLN A N 1
ATOM 868 C CA . GLN A 1 104 ? -14.607 -10.187 8.267 1.00 90.12 104 GLN A CA 1
ATOM 869 C C . GLN A 1 104 ? -14.594 -10.158 9.805 1.00 90.12 104 GLN A C 1
ATOM 871 O O . GLN A 1 104 ? -14.821 -11.186 10.430 1.00 90.12 104 GLN A O 1
ATOM 876 N N . GLY A 1 105 ? -14.394 -8.986 10.420 1.00 88.00 105 GLY A N 1
ATOM 877 C CA . GLY A 1 105 ? -14.210 -8.849 11.870 1.00 88.00 105 GLY A CA 1
ATOM 878 C C . GLY A 1 105 ? -12.800 -9.209 12.345 1.00 88.00 105 GLY A C 1
ATOM 879 O O . GLY A 1 105 ? -12.592 -9.376 13.537 1.00 88.00 105 GLY A O 1
ATOM 880 N N . ASN A 1 106 ? -11.839 -9.335 11.428 1.00 89.06 106 ASN A N 1
ATOM 881 C CA . ASN A 1 106 ? -10.437 -9.579 11.736 1.00 89.06 106 ASN A CA 1
ATOM 882 C C . ASN A 1 106 ? -9.704 -8.243 11.944 1.00 89.06 106 ASN A C 1
ATOM 884 O O . ASN A 1 106 ? -9.595 -7.436 11.017 1.00 89.06 106 ASN A O 1
ATOM 888 N N . THR A 1 107 ? -9.190 -8.028 13.153 1.00 89.25 107 THR A N 1
ATOM 889 C CA . THR A 1 107 ? -8.445 -6.829 13.566 1.00 89.25 107 THR A CA 1
ATOM 890 C C . THR A 1 107 ? -6.933 -7.002 13.559 1.00 89.25 107 THR A C 1
ATOM 892 O O . THR A 1 107 ? -6.236 -6.014 13.737 1.00 89.25 107 THR A O 1
ATOM 895 N N . ALA A 1 108 ? -6.398 -8.182 13.229 1.00 88.88 108 ALA A N 1
ATOM 896 C CA . ALA A 1 108 ? -4.966 -8.499 13.326 1.00 88.88 108 ALA A CA 1
ATOM 897 C C . ALA A 1 108 ? -4.035 -7.609 12.475 1.00 88.88 108 ALA A C 1
ATOM 899 O O . ALA A 1 108 ? -2.817 -7.653 12.614 1.00 88.88 108 ALA A O 1
ATOM 900 N N . SER A 1 109 ? -4.587 -6.821 11.549 1.00 89.06 109 SER A N 1
ATOM 901 C CA . SER A 1 109 ? -3.838 -5.811 10.786 1.00 89.06 109 SER A CA 1
ATOM 902 C C . SER A 1 109 ? -3.587 -4.502 11.536 1.00 89.06 109 SER A C 1
ATOM 904 O O . SER A 1 109 ? -2.843 -3.666 11.034 1.00 89.06 109 SER A O 1
ATOM 906 N N . PHE A 1 110 ? -4.222 -4.329 12.692 1.00 90.62 110 PHE A N 1
ATOM 907 C CA . PHE A 1 110 ? -4.255 -3.118 13.499 1.00 90.62 110 PHE A CA 1
ATOM 908 C C . PHE A 1 110 ? -3.944 -3.518 14.947 1.00 90.62 110 PHE A C 1
ATOM 910 O O . PHE A 1 110 ? -4.828 -3.956 15.675 1.00 90.62 110 PHE A O 1
ATOM 917 N N . SER A 1 111 ? -2.675 -3.453 15.344 1.00 90.12 111 SER A N 1
ATOM 918 C CA . SER A 1 111 ? -2.183 -3.916 16.649 1.00 90.12 111 SER A CA 1
ATOM 919 C C . SER A 1 111 ? -2.838 -3.228 17.848 1.00 90.12 111 SER A C 1
ATOM 921 O O . SER A 1 111 ? -3.185 -3.890 18.832 1.00 90.12 111 SER A O 1
ATOM 923 N N . TYR A 1 112 ? -3.024 -1.909 17.788 1.00 85.44 112 TYR A N 1
ATOM 924 C CA . TYR A 1 112 ? -3.664 -1.161 18.866 1.00 85.44 112 TYR A CA 1
ATOM 925 C C . TYR A 1 112 ? -5.158 -1.465 18.908 1.00 85.44 112 TYR A C 1
ATOM 927 O O . TYR A 1 112 ? -5.708 -1.693 19.982 1.00 85.44 112 TYR A O 1
ATOM 935 N N . LEU A 1 113 ? -5.821 -1.523 17.753 1.00 88.12 113 LEU A N 1
ATOM 936 C CA . LEU A 1 113 ? -7.234 -1.886 17.680 1.00 88.12 113 LEU A CA 1
ATOM 937 C C . LEU A 1 113 ? -7.484 -3.312 18.186 1.00 88.12 113 LEU A C 1
ATOM 939 O O . LEU A 1 113 ? -8.429 -3.520 18.938 1.00 88.12 113 LEU A O 1
ATOM 943 N N . ASP A 1 114 ? -6.646 -4.271 17.793 1.00 89.19 114 ASP A N 1
ATOM 944 C CA . ASP A 1 114 ? -6.742 -5.678 18.195 1.00 89.19 114 ASP A CA 1
ATOM 945 C C . ASP A 1 114 ? -6.554 -5.838 19.707 1.00 89.19 114 ASP A C 1
ATOM 947 O O . ASP A 1 114 ? -7.358 -6.485 20.373 1.00 89.19 114 ASP A O 1
ATOM 951 N N . SER A 1 115 ? -5.550 -5.161 20.272 1.00 86.69 115 SER A N 1
ATOM 952 C CA . SER A 1 115 ? -5.312 -5.169 21.719 1.00 86.69 115 SER A CA 1
ATOM 953 C C . SER A 1 115 ? -6.381 -4.425 22.519 1.00 86.69 115 SER A C 1
ATOM 955 O O . SER A 1 115 ? -6.670 -4.826 23.643 1.00 86.69 115 SER A O 1
ATOM 957 N N . ALA A 1 116 ? -7.002 -3.381 21.964 1.00 84.44 116 ALA A N 1
ATOM 958 C CA . ALA A 1 116 ? -8.132 -2.695 22.589 1.00 84.44 116 ALA A CA 1
ATOM 959 C C . ALA A 1 116 ? -9.428 -3.531 22.539 1.00 84.44 116 ALA A C 1
ATOM 961 O O . ALA A 1 116 ? -10.326 -3.341 23.362 1.00 84.44 116 ALA A O 1
ATOM 962 N N . LEU A 1 117 ? -9.521 -4.497 21.620 1.00 84.12 117 LEU A N 1
ATOM 963 C CA . LEU A 1 117 ? -10.661 -5.395 21.443 1.00 84.12 117 LEU A CA 1
ATOM 964 C C . LEU A 1 117 ? -10.591 -6.609 22.399 1.00 84.12 117 LEU A C 1
ATOM 966 O O . LEU A 1 117 ? -10.667 -7.760 21.982 1.00 84.12 117 LEU A O 1
ATOM 970 N N . ILE A 1 118 ? -10.449 -6.369 23.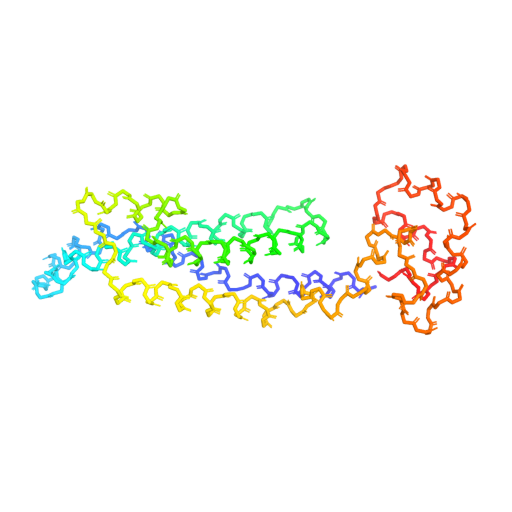706 1.00 66.31 118 ILE A N 1
ATOM 971 C CA . ILE A 1 118 ? -10.133 -7.423 24.693 1.00 66.31 118 ILE A CA 1
ATOM 972 C C . ILE A 1 118 ? -11.277 -8.452 24.856 1.00 66.31 118 ILE A C 1
ATOM 974 O O . ILE A 1 118 ? -11.017 -9.636 25.077 1.00 66.31 118 ILE A O 1
ATOM 978 N N . HIS A 1 119 ? -12.548 -8.039 24.734 1.00 58.38 119 HIS A N 1
ATOM 979 C CA . HIS A 1 119 ? -13.713 -8.893 25.046 1.00 58.38 119 HIS A CA 1
ATOM 980 C C . HIS A 1 119 ? -14.917 -8.737 24.100 1.00 58.38 119 HIS A C 1
ATOM 982 O O . HIS A 1 119 ? -16.030 -9.145 24.439 1.00 58.38 119 HIS A O 1
ATOM 988 N N . GLY A 1 120 ? -14.722 -8.163 22.914 1.00 66.62 120 GLY A N 1
ATOM 989 C CA . GLY A 1 120 ? -15.822 -7.773 22.035 1.00 66.62 120 GLY A CA 1
ATOM 990 C C . GLY A 1 120 ? -15.603 -8.138 20.577 1.00 66.62 120 GLY A C 1
ATOM 991 O O . GLY A 1 120 ? -14.529 -8.558 20.163 1.00 66.62 120 GLY A O 1
ATOM 992 N N . ASN A 1 121 ? -16.656 -7.954 19.788 1.00 73.25 121 ASN A N 1
ATOM 993 C CA . ASN A 1 121 ? -16.549 -7.906 18.339 1.00 73.25 121 ASN A CA 1
ATOM 994 C C . ASN A 1 121 ? -16.690 -6.444 17.911 1.00 73.25 121 ASN A C 1
ATOM 996 O O . ASN A 1 121 ? -17.423 -5.685 18.550 1.00 73.25 121 ASN A O 1
ATOM 1000 N N . LEU A 1 122 ? -16.031 -6.050 16.822 1.00 80.44 122 LEU A N 1
ATOM 1001 C CA . LEU A 1 122 ? -16.218 -4.717 16.251 1.00 80.44 122 LEU A CA 1
ATOM 1002 C C . LEU A 1 122 ? -17.707 -4.477 15.990 1.00 80.44 122 LEU A C 1
ATOM 1004 O O . LEU A 1 122 ? -18.343 -5.217 15.230 1.00 80.44 122 LEU A O 1
ATOM 1008 N N . ASN A 1 123 ? -18.266 -3.432 16.602 1.00 85.44 123 ASN A N 1
ATOM 1009 C CA . ASN A 1 123 ? -19.652 -3.073 16.339 1.00 85.44 123 ASN A CA 1
ATOM 1010 C C . ASN A 1 123 ? -19.832 -2.711 14.848 1.00 85.44 123 ASN A C 1
ATOM 1012 O O . ASN A 1 123 ? -18.895 -2.296 14.154 1.00 85.44 123 ASN A O 1
ATOM 1016 N N . SER A 1 124 ? -21.046 -2.907 14.332 1.00 87.31 124 SER A N 1
ATOM 1017 C CA . SER A 1 124 ? -21.337 -2.762 12.900 1.00 87.31 124 SER A CA 1
ATOM 1018 C C . SER A 1 124 ? -21.105 -1.343 12.373 1.00 87.31 124 SER A C 1
ATOM 1020 O O . SER A 1 124 ? -20.712 -1.179 11.216 1.00 87.31 124 SER A O 1
ATOM 1022 N N . GLU A 1 125 ? -21.304 -0.331 13.216 1.00 89.06 125 GLU A N 1
ATOM 1023 C CA . GLU A 1 125 ? -21.125 1.074 12.859 1.00 89.06 125 GLU A CA 1
ATOM 1024 C C . GLU A 1 125 ? -19.640 1.441 12.729 1.00 89.06 125 GLU A C 1
ATOM 1026 O O . GLU A 1 125 ? -19.217 1.938 11.689 1.00 89.06 125 GLU A O 1
ATOM 1031 N N . LEU A 1 126 ? -18.811 1.103 13.716 1.00 87.38 126 LEU A N 1
ATOM 1032 C CA . LEU A 1 126 ? -17.366 1.337 13.694 1.00 87.38 126 LEU A CA 1
ATOM 1033 C C . LEU A 1 126 ? -16.702 0.578 12.540 1.00 87.38 126 LEU A C 1
ATOM 1035 O O . LEU A 1 126 ? -15.891 1.130 11.801 1.00 87.38 126 LEU A O 1
ATOM 1039 N N . LYS A 1 127 ? -17.122 -0.666 12.300 1.00 91.56 127 LYS A N 1
ATOM 1040 C CA . LYS A 1 127 ? -16.697 -1.451 11.135 1.00 91.56 127 LYS A CA 1
ATOM 1041 C C . LYS A 1 127 ? -16.984 -0.727 9.816 1.00 91.56 127 LYS A C 1
ATOM 1043 O O . LYS A 1 127 ? -16.127 -0.693 8.926 1.00 91.56 127 LYS A O 1
ATOM 1048 N N . LYS A 1 128 ? -18.170 -0.125 9.681 1.00 91.50 128 LYS A N 1
ATOM 1049 C CA . LYS A 1 128 ? -18.551 0.679 8.511 1.00 91.50 128 LYS A CA 1
ATOM 1050 C C . LYS A 1 128 ? -17.714 1.955 8.409 1.00 91.50 128 LYS A C 1
ATOM 1052 O O . LYS A 1 128 ? -17.275 2.286 7.305 1.00 91.50 128 LYS A O 1
ATOM 1057 N N . GLN A 1 129 ? -17.454 2.634 9.523 1.00 89.25 129 GLN A N 1
ATOM 1058 C CA . GLN A 1 129 ? -16.620 3.838 9.570 1.00 89.25 129 GLN A CA 1
ATOM 1059 C C . GLN A 1 129 ? -15.185 3.546 9.124 1.00 89.25 129 GLN A C 1
ATOM 1061 O O . GLN A 1 129 ? -14.699 4.205 8.207 1.00 89.25 129 GLN A O 1
ATOM 1066 N N . ILE A 1 130 ? -14.555 2.497 9.662 1.00 90.00 130 ILE A N 1
ATOM 1067 C CA . ILE A 1 130 ? -13.204 2.063 9.273 1.00 90.00 130 ILE A CA 1
ATOM 1068 C C . ILE A 1 130 ? -13.161 1.693 7.785 1.00 90.00 130 ILE A C 1
ATOM 1070 O O . ILE A 1 130 ? -12.321 2.186 7.035 1.00 90.00 130 ILE A O 1
ATOM 1074 N N . THR A 1 131 ? -14.110 0.875 7.320 1.00 93.38 131 THR A N 1
ATOM 1075 C CA . THR A 1 131 ? -14.201 0.458 5.906 1.00 93.38 131 THR A CA 1
ATOM 1076 C C . THR A 1 131 ? -14.344 1.664 4.966 1.00 93.38 131 THR A C 1
ATOM 1078 O O . THR A 1 131 ? -13.730 1.705 3.894 1.00 93.38 131 THR A O 1
ATOM 1081 N N . THR A 1 132 ? -15.152 2.652 5.361 1.00 90.81 132 THR A N 1
ATOM 1082 C CA . THR A 1 132 ? -15.361 3.896 4.604 1.00 90.81 132 THR A CA 1
ATOM 1083 C C . THR A 1 132 ? -14.092 4.740 4.597 1.00 90.81 132 THR A C 1
ATOM 1085 O O . THR A 1 132 ? -13.660 5.175 3.533 1.00 90.81 132 THR A O 1
ATOM 1088 N N . HIS A 1 133 ? -13.450 4.908 5.753 1.00 90.19 133 HIS A N 1
ATOM 1089 C CA . HIS A 1 133 ? -12.205 5.656 5.875 1.00 90.19 133 HIS A CA 1
ATOM 1090 C C . HIS A 1 133 ? -11.091 5.060 5.005 1.00 90.19 133 HIS A C 1
ATOM 1092 O O . HIS A 1 133 ? -10.502 5.787 4.214 1.00 90.19 133 HIS A O 1
ATOM 1098 N N . LEU A 1 134 ? -10.868 3.741 5.051 1.00 90.19 134 LEU A N 1
ATOM 1099 C CA . LEU A 1 134 ? -9.872 3.064 4.206 1.00 90.19 134 LEU A CA 1
ATOM 1100 C C . LEU A 1 134 ? -10.157 3.249 2.706 1.00 90.19 134 LEU A C 1
ATOM 1102 O O . LEU A 1 134 ? -9.237 3.458 1.916 1.00 90.19 134 LEU A O 1
ATOM 1106 N N . THR A 1 135 ? -11.435 3.214 2.313 1.00 90.50 135 THR A N 1
ATOM 1107 C CA . THR A 1 135 ? -11.846 3.442 0.917 1.00 90.50 135 THR A CA 1
ATOM 1108 C C . THR A 1 135 ? -11.561 4.882 0.481 1.00 90.50 135 THR A C 1
ATOM 1110 O O . THR A 1 135 ? -11.016 5.107 -0.602 1.00 90.50 135 THR A O 1
ATOM 1113 N N . ASN A 1 136 ? -11.887 5.856 1.331 1.00 80.56 136 ASN A N 1
ATOM 1114 C CA . ASN A 1 136 ? -11.629 7.269 1.063 1.00 80.56 136 ASN A CA 1
ATOM 1115 C C . ASN A 1 136 ? -10.127 7.551 1.008 1.00 80.56 136 ASN A C 1
ATOM 1117 O O . ASN A 1 136 ? -9.667 8.194 0.072 1.00 80.56 136 ASN A O 1
ATOM 1121 N N . LEU A 1 137 ? -9.354 7.003 1.948 1.00 82.38 137 LEU A N 1
ATOM 1122 C CA . LEU A 1 137 ? -7.903 7.146 1.983 1.00 82.38 137 LEU A CA 1
ATOM 1123 C C . LEU A 1 137 ? -7.265 6.620 0.694 1.00 82.38 137 LEU A C 1
ATOM 1125 O O . LEU A 1 137 ? -6.484 7.326 0.065 1.00 82.38 137 LEU A O 1
ATOM 1129 N N . LYS A 1 138 ? -7.649 5.422 0.238 1.00 85.81 138 LYS A N 1
ATOM 1130 C CA . LYS A 1 138 ? -7.173 4.880 -1.042 1.00 85.81 138 LYS A CA 1
ATOM 1131 C C . LYS A 1 138 ? -7.558 5.770 -2.230 1.00 85.81 138 LYS A C 1
ATOM 1133 O O . LYS A 1 138 ? -6.746 5.968 -3.128 1.00 85.81 138 LYS A O 1
ATOM 1138 N N . THR A 1 139 ? -8.779 6.304 -2.238 1.00 80.94 139 THR A N 1
ATOM 1139 C CA . THR A 1 139 ? -9.242 7.221 -3.296 1.00 80.94 139 THR A CA 1
ATOM 1140 C C . THR A 1 139 ? -8.387 8.485 -3.339 1.00 80.94 139 THR A C 1
ATOM 1142 O O . THR A 1 139 ? -8.004 8.932 -4.417 1.00 80.94 139 THR A O 1
ATOM 1145 N N . GLU A 1 140 ? -8.019 9.016 -2.175 1.00 78.12 140 GLU A N 1
ATOM 1146 C CA . GLU A 1 140 ? -7.097 10.141 -2.078 1.00 78.12 140 GLU A CA 1
ATOM 1147 C C . GLU A 1 140 ? -5.706 9.776 -2.607 1.00 78.12 140 GLU A C 1
ATOM 1149 O O . GLU A 1 140 ? -5.164 10.539 -3.398 1.00 78.12 140 GLU A O 1
ATOM 1154 N N . PHE A 1 141 ? -5.157 8.596 -2.292 1.00 79.00 141 PHE A N 1
ATOM 1155 C CA . PHE A 1 141 ? -3.891 8.138 -2.891 1.00 79.00 141 PHE A CA 1
ATOM 1156 C C . PHE A 1 141 ? -3.948 8.098 -4.424 1.00 79.00 141 PHE A C 1
ATOM 1158 O O . PHE A 1 141 ? -3.039 8.606 -5.071 1.00 79.00 141 PHE A O 1
ATOM 1165 N N . ILE A 1 142 ? -5.029 7.576 -5.010 1.00 80.88 142 ILE A N 1
ATOM 1166 C CA . ILE A 1 142 ? -5.222 7.562 -6.473 1.00 80.88 142 ILE A CA 1
ATOM 1167 C C . ILE A 1 142 ? -5.299 8.990 -7.032 1.00 80.88 142 ILE A C 1
ATOM 1169 O O . ILE A 1 142 ? -4.754 9.279 -8.094 1.00 80.88 142 ILE A O 1
ATOM 1173 N N . ARG A 1 143 ? -5.972 9.899 -6.318 1.00 74.69 143 ARG A N 1
ATOM 1174 C CA . ARG A 1 143 ? -6.098 11.310 -6.706 1.00 74.69 143 ARG A CA 1
ATOM 1175 C C . ARG A 1 143 ? -4.761 12.051 -6.642 1.00 74.69 143 ARG A C 1
ATOM 1177 O O . ARG A 1 143 ? -4.508 12.898 -7.492 1.00 74.69 143 ARG A O 1
ATOM 1184 N N . TYR A 1 144 ? -3.940 11.766 -5.632 1.00 68.06 144 TYR A N 1
ATOM 1185 C CA . TYR A 1 144 ? -2.632 12.392 -5.426 1.00 68.06 144 TYR A CA 1
ATOM 1186 C C . TYR A 1 144 ? -1.543 11.816 -6.331 1.00 68.06 144 TYR A C 1
ATOM 1188 O O . TYR A 1 144 ? -0.647 12.556 -6.728 1.00 68.06 144 TYR A O 1
ATOM 1196 N N . PHE A 1 145 ? -1.631 10.530 -6.672 1.00 73.88 145 PHE A N 1
ATOM 1197 C CA . PHE A 1 145 ? -0.663 9.826 -7.505 1.00 73.88 145 PHE A CA 1
ATOM 1198 C C . PHE A 1 145 ? -1.362 9.187 -8.716 1.00 73.88 145 PHE A C 1
ATOM 1200 O O . PHE A 1 145 ? -1.538 7.966 -8.759 1.00 73.88 145 PHE A O 1
ATOM 1207 N N . PRO A 1 146 ? -1.792 9.998 -9.700 1.00 66.94 146 PRO A N 1
ATOM 1208 C CA . PRO A 1 146 ? -2.548 9.507 -10.852 1.00 66.94 146 PRO A CA 1
ATOM 1209 C C . PRO A 1 146 ? -1.752 8.514 -11.708 1.00 66.94 146 PRO A C 1
ATOM 1211 O O . PRO A 1 146 ? -2.355 7.629 -12.314 1.00 66.94 146 PRO A O 1
ATOM 1214 N N . ASP A 1 147 ? -0.423 8.628 -11.698 1.00 67.19 147 ASP A N 1
ATOM 1215 C CA . ASP A 1 147 ? 0.499 7.784 -12.466 1.00 67.19 147 ASP A CA 1
ATOM 1216 C C . ASP A 1 147 ? 0.717 6.401 -11.827 1.00 67.19 147 ASP A C 1
ATOM 1218 O O . ASP A 1 147 ? 1.353 5.535 -12.414 1.00 67.19 147 ASP A O 1
ATOM 1222 N N . ILE A 1 148 ? 0.174 6.167 -10.622 1.00 66.62 148 ILE A N 1
ATOM 1223 C CA . ILE A 1 148 ? 0.288 4.880 -9.916 1.00 66.62 148 ILE A CA 1
ATOM 1224 C C . ILE A 1 148 ? -0.801 3.885 -10.328 1.00 66.62 148 ILE A C 1
ATOM 1226 O O . ILE A 1 148 ? -0.693 2.680 -10.079 1.00 66.62 148 ILE A O 1
ATOM 1230 N N . ASP A 1 149 ? -1.850 4.370 -10.991 1.00 62.41 149 ASP A N 1
ATOM 1231 C CA . ASP A 1 149 ? -2.908 3.526 -11.530 1.00 62.41 149 ASP A CA 1
ATOM 1232 C C . ASP A 1 149 ? -2.394 2.757 -12.758 1.00 62.41 149 ASP A C 1
ATOM 1234 O O . ASP A 1 149 ? -2.224 3.316 -13.840 1.00 62.41 149 ASP A O 1
ATOM 1238 N N . GLU A 1 150 ? -2.174 1.446 -12.601 1.00 54.94 150 GLU A N 1
ATOM 1239 C CA . GLU A 1 150 ? -1.705 0.538 -13.662 1.00 54.94 150 GLU A CA 1
ATOM 1240 C C . GLU A 1 150 ? -2.523 0.633 -14.950 1.00 54.94 150 GLU A C 1
ATOM 1242 O O . GLU A 1 150 ? -1.987 0.415 -16.033 1.00 54.94 150 GLU A O 1
ATOM 1247 N N . LYS A 1 151 ? -3.809 0.994 -14.854 1.00 54.59 151 LYS A N 1
ATOM 1248 C CA . LYS A 1 151 ? -4.681 1.151 -16.024 1.00 54.59 151 LYS A CA 1
ATOM 1249 C C . LYS A 1 151 ? -4.333 2.357 -16.891 1.00 54.59 151 LYS A C 1
ATOM 1251 O O . LYS A 1 151 ? -4.796 2.423 -18.024 1.00 54.59 151 LYS A O 1
ATOM 1256 N N . LYS A 1 152 ? -3.572 3.317 -16.366 1.00 53.50 152 LYS A N 1
ATOM 1257 C CA . LYS A 1 152 ? -3.154 4.529 -17.081 1.00 53.50 152 LYS A CA 1
ATOM 1258 C C . LYS A 1 152 ? -1.692 4.497 -17.511 1.00 53.50 152 LYS A C 1
ATOM 1260 O O . LYS A 1 152 ? -1.272 5.360 -18.271 1.00 53.50 152 LYS A O 1
ATOM 1265 N N . CYS A 1 153 ? -0.932 3.509 -17.050 1.00 55.28 153 CYS A N 1
ATOM 1266 C CA . CYS A 1 153 ? 0.518 3.592 -17.006 1.00 55.28 153 CYS A CA 1
ATOM 1267 C C . CYS A 1 153 ? 1.206 2.366 -17.619 1.00 55.28 153 CYS A C 1
ATOM 1269 O O . CYS A 1 153 ? 2.132 1.795 -17.048 1.00 55.28 153 CYS A O 1
ATOM 1271 N N . GLU A 1 154 ? 0.780 1.990 -18.827 1.00 55.81 154 GLU A N 1
ATOM 1272 C CA . GLU A 1 154 ? 1.462 0.988 -19.667 1.00 55.81 154 GLU A CA 1
ATOM 1273 C C . GLU A 1 154 ? 2.907 1.411 -19.985 1.00 55.81 154 GLU A C 1
ATOM 1275 O O . GLU A 1 154 ? 3.821 0.587 -19.939 1.00 55.81 154 GLU A O 1
ATOM 1280 N N . ALA A 1 155 ? 3.135 2.724 -20.126 1.00 57.94 155 ALA A N 1
ATOM 1281 C CA . ALA A 1 155 ? 4.459 3.329 -20.269 1.00 57.94 155 ALA A CA 1
ATOM 1282 C C . ALA A 1 155 ? 5.441 2.934 -19.144 1.00 57.94 155 ALA A C 1
ATOM 1284 O O . ALA A 1 155 ? 6.633 2.789 -19.391 1.00 57.94 155 ALA A O 1
ATOM 1285 N N . TRP A 1 156 ? 4.970 2.669 -17.919 1.00 61.78 156 TRP A N 1
ATOM 1286 C CA . TRP A 1 156 ? 5.855 2.317 -16.797 1.00 61.78 156 TRP A CA 1
ATOM 1287 C C . TRP A 1 156 ? 6.349 0.873 -16.829 1.00 61.78 156 TRP A C 1
ATOM 1289 O O . TRP A 1 156 ? 7.422 0.583 -16.296 1.00 61.78 156 TRP A O 1
ATOM 1299 N N . LYS A 1 157 ? 5.593 -0.045 -17.448 1.00 65.94 157 LYS A N 1
ATOM 1300 C CA . LYS A 1 157 ? 6.063 -1.423 -17.663 1.00 65.94 157 LYS A CA 1
ATOM 1301 C C . LYS A 1 157 ? 7.268 -1.410 -18.600 1.00 65.94 157 LYS A C 1
ATOM 1303 O O . LYS A 1 157 ? 8.267 -2.067 -18.313 1.00 65.94 157 LYS A O 1
ATOM 1308 N N . PHE A 1 158 ? 7.176 -0.594 -19.648 1.00 73.50 158 PHE A N 1
ATOM 1309 C CA . PHE A 1 158 ? 8.227 -0.392 -20.632 1.00 73.50 158 PHE A CA 1
ATOM 1310 C C . PHE A 1 158 ? 9.505 0.171 -19.994 1.00 73.50 158 PHE A C 1
ATOM 1312 O O . PHE A 1 158 ? 10.562 -0.439 -20.136 1.00 73.50 158 PHE A O 1
ATOM 1319 N N . ILE A 1 159 ? 9.409 1.249 -19.205 1.00 72.69 159 ILE A N 1
ATOM 1320 C CA . ILE A 1 159 ? 10.599 1.849 -18.575 1.00 72.69 159 ILE A CA 1
ATOM 1321 C C . ILE A 1 159 ? 11.232 0.884 -17.556 1.00 72.69 159 ILE A C 1
ATOM 1323 O O . ILE A 1 159 ? 12.449 0.856 -17.401 1.00 72.69 159 ILE A O 1
ATOM 1327 N N . LYS A 1 160 ? 10.435 0.041 -16.878 1.00 73.44 160 LYS A N 1
ATOM 1328 C CA . LYS A 1 160 ? 10.949 -0.948 -15.914 1.00 73.44 160 LYS A CA 1
ATOM 1329 C C . LYS A 1 160 ? 11.639 -2.132 -16.590 1.00 73.44 160 LYS A C 1
ATOM 1331 O O . LYS A 1 160 ? 12.618 -2.641 -16.048 1.00 73.44 160 LYS A O 1
ATOM 1336 N N . ASN A 1 161 ? 11.113 -2.613 -17.717 1.00 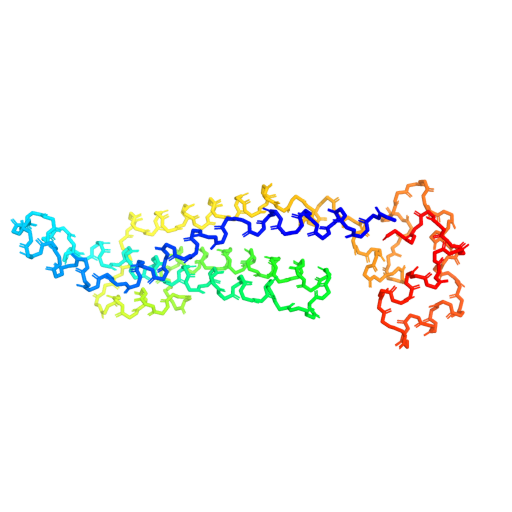81.00 161 ASN A N 1
ATOM 1337 C CA . ASN A 1 161 ? 11.747 -3.663 -18.507 1.00 81.00 161 ASN A CA 1
ATOM 1338 C C . ASN A 1 161 ? 11.300 -3.614 -19.980 1.00 81.00 161 ASN A C 1
ATOM 1340 O O . ASN A 1 161 ? 10.305 -4.254 -20.344 1.00 81.00 161 ASN A O 1
ATOM 1344 N N . PRO A 1 162 ? 12.072 -2.954 -20.858 1.00 81.88 162 PRO A N 1
ATOM 1345 C CA . PRO A 1 162 ? 11.691 -2.807 -22.258 1.00 81.88 162 PRO A CA 1
ATOM 1346 C C . PRO A 1 162 ? 11.702 -4.149 -23.008 1.00 81.88 162 PRO A C 1
ATOM 1348 O O . PRO A 1 162 ? 10.977 -4.333 -23.982 1.00 81.88 162 PRO A O 1
ATOM 1351 N N . PHE A 1 163 ? 12.462 -5.138 -22.529 1.00 84.69 163 PHE A N 1
ATOM 1352 C CA . PHE A 1 163 ? 12.601 -6.441 -23.182 1.00 84.69 163 PHE A CA 1
ATOM 1353 C C . PHE A 1 163 ? 11.481 -7.435 -22.842 1.00 84.69 163 PHE A C 1
ATOM 1355 O O . PHE A 1 163 ? 11.434 -8.511 -23.442 1.00 84.69 163 PHE A O 1
ATOM 1362 N N . GLN A 1 164 ? 10.600 -7.105 -21.890 1.00 82.81 164 GLN A N 1
ATOM 1363 C CA . GLN A 1 164 ? 9.433 -7.919 -21.519 1.00 82.81 164 GLN A CA 1
ATOM 1364 C C . GLN A 1 164 ? 8.097 -7.347 -22.013 1.00 82.81 164 GLN A C 1
ATOM 1366 O O . GLN A 1 164 ? 7.090 -8.045 -21.926 1.00 82.81 164 GLN A O 1
ATOM 1371 N N . CYS A 1 165 ? 8.081 -6.120 -22.534 1.00 80.19 165 CYS A N 1
ATOM 1372 C CA . CYS A 1 165 ? 6.884 -5.489 -23.090 1.00 80.19 165 CYS A CA 1
ATOM 1373 C C . CYS A 1 165 ? 6.619 -5.928 -24.529 1.00 80.19 165 CYS A C 1
ATOM 1375 O O . CYS A 1 165 ? 7.558 -6.154 -25.302 1.00 80.19 165 CYS A O 1
ATOM 1377 N N . GLU A 1 166 ? 5.348 -6.014 -24.914 1.00 80.25 166 GLU A N 1
ATOM 1378 C CA . GLU A 1 166 ? 4.967 -6.161 -26.313 1.00 80.25 166 GLU A CA 1
ATOM 1379 C C . GLU A 1 166 ? 4.903 -4.804 -27.013 1.00 80.25 166 GLU A C 1
ATOM 1381 O O . GLU A 1 166 ? 4.692 -3.767 -26.392 1.00 80.25 166 GLU A O 1
ATOM 1386 N N . VAL A 1 167 ? 5.106 -4.801 -28.334 1.00 81.44 167 VAL A N 1
ATOM 1387 C CA . VAL A 1 167 ? 5.068 -3.557 -29.131 1.00 81.44 167 VAL A CA 1
ATOM 1388 C C . VAL A 1 167 ? 3.695 -2.882 -29.073 1.00 81.44 167 VAL A C 1
ATOM 1390 O O . VAL A 1 167 ? 3.594 -1.672 -29.206 1.00 81.44 167 VAL A O 1
ATOM 1393 N N . THR A 1 168 ? 2.643 -3.660 -28.817 1.00 79.44 168 THR A N 1
ATOM 1394 C CA . THR A 1 168 ? 1.273 -3.171 -28.638 1.00 79.44 168 THR A CA 1
ATOM 1395 C C . THR A 1 168 ? 1.046 -2.447 -27.313 1.00 79.44 168 THR A C 1
ATOM 1397 O O . THR A 1 168 ? 0.009 -1.810 -27.162 1.00 79.44 168 THR A O 1
ATOM 1400 N N . ASP A 1 169 ? 1.983 -2.554 -26.367 1.00 74.19 169 ASP A N 1
ATOM 1401 C CA . ASP A 1 169 ? 1.870 -1.975 -25.022 1.00 74.19 169 ASP A CA 1
ATOM 1402 C C . ASP A 1 169 ? 2.484 -0.560 -24.947 1.00 74.19 169 ASP A C 1
ATOM 1404 O O . ASP A 1 169 ? 2.447 0.085 -23.897 1.00 74.19 169 ASP A O 1
ATOM 1408 N N . VAL A 1 170 ? 3.085 -0.073 -26.042 1.00 75.38 170 VAL A N 1
ATOM 1409 C CA . VAL A 1 170 ? 3.695 1.262 -26.139 1.00 75.38 170 VAL A CA 1
ATOM 1410 C C . VAL A 1 170 ? 2.951 2.138 -27.149 1.00 75.38 170 VAL A C 1
ATOM 1412 O O . VAL A 1 170 ? 2.300 1.638 -28.068 1.00 75.38 170 VAL A O 1
ATOM 1415 N N . LEU A 1 171 ? 3.052 3.461 -26.976 1.00 78.88 171 LEU A N 1
ATOM 1416 C CA . LEU A 1 171 ? 2.429 4.443 -27.870 1.00 78.88 171 LEU A CA 1
ATOM 1417 C C . LEU A 1 171 ? 2.913 4.256 -29.313 1.00 78.88 171 LEU A C 1
ATOM 1419 O O . LEU A 1 171 ? 4.103 4.046 -29.541 1.00 78.88 171 LEU A O 1
ATOM 1423 N N . ASP A 1 172 ? 2.007 4.390 -30.284 1.00 80.50 172 ASP A N 1
ATOM 1424 C CA . ASP A 1 172 ? 2.306 4.195 -31.713 1.00 80.50 172 ASP A CA 1
ATOM 1425 C C . ASP A 1 172 ? 3.507 5.031 -32.184 1.00 80.50 172 ASP A C 1
ATOM 1427 O O . ASP A 1 172 ? 4.336 4.571 -32.964 1.00 80.50 172 ASP A O 1
ATOM 1431 N N . GLU A 1 173 ? 3.642 6.239 -31.640 1.00 81.06 173 GLU A N 1
ATOM 1432 C CA . GLU A 1 173 ? 4.704 7.204 -31.944 1.00 81.06 173 GLU A CA 1
ATOM 1433 C C . GLU A 1 173 ? 6.112 6.715 -31.576 1.00 81.06 173 GLU A C 1
ATOM 1435 O O . GLU A 1 173 ? 7.092 7.213 -32.127 1.00 81.06 173 GLU A O 1
ATOM 1440 N N . VAL A 1 174 ? 6.225 5.742 -30.665 1.00 81.81 174 VAL A N 1
ATOM 1441 C CA . VAL A 1 174 ? 7.510 5.253 -30.147 1.00 81.81 174 VAL A CA 1
ATOM 1442 C C . VAL A 1 174 ? 7.814 3.798 -30.526 1.00 81.81 174 VAL A C 1
ATOM 1444 O O . VAL A 1 174 ? 8.885 3.281 -30.204 1.00 81.81 174 VAL A O 1
ATOM 1447 N N . GLN A 1 175 ? 6.901 3.122 -31.235 1.00 86.12 175 GLN A N 1
ATOM 1448 C CA . GLN A 1 175 ? 7.010 1.694 -31.569 1.00 86.12 175 GLN A CA 1
ATOM 1449 C C . GLN A 1 175 ? 8.241 1.353 -32.426 1.00 86.12 175 GLN A C 1
ATOM 1451 O O . GLN A 1 175 ? 8.827 0.285 -32.245 1.00 86.12 175 GLN A O 1
ATOM 1456 N N . GLU A 1 176 ? 8.662 2.235 -33.340 1.00 87.12 176 GLU A N 1
ATOM 1457 C CA . GLU A 1 176 ? 9.824 1.978 -34.205 1.00 87.12 176 GLU A CA 1
ATOM 1458 C C . GLU A 1 176 ? 11.142 1.953 -33.417 1.00 87.12 176 GLU A C 1
ATOM 1460 O O . GLU A 1 176 ? 11.910 0.992 -33.524 1.00 87.12 176 GLU A O 1
ATOM 1465 N N . GLU A 1 177 ? 11.383 2.960 -32.571 1.00 87.38 177 GLU A N 1
ATOM 1466 C CA . GLU A 1 177 ? 12.551 2.977 -31.682 1.00 87.38 177 GLU A CA 1
ATOM 1467 C C . GLU A 1 177 ? 12.481 1.850 -30.653 1.00 87.38 177 GLU A C 1
ATOM 1469 O O . GLU A 1 177 ? 13.494 1.205 -30.376 1.00 87.38 177 GLU A O 1
ATOM 1474 N N . PHE A 1 178 ? 11.281 1.542 -30.149 1.00 86.56 178 PHE A N 1
ATOM 1475 C CA . PHE A 1 178 ? 11.066 0.422 -29.241 1.00 86.56 178 PHE A CA 1
ATOM 1476 C C . PHE A 1 178 ? 11.486 -0.915 -29.859 1.00 86.56 178 PHE A C 1
ATOM 1478 O O . PHE A 1 178 ? 12.194 -1.695 -29.220 1.00 86.56 178 PHE A O 1
ATOM 1485 N N . LEU A 1 179 ? 11.099 -1.189 -31.108 1.00 88.06 179 LEU A N 1
ATOM 1486 C CA . LEU A 1 179 ? 11.544 -2.386 -31.826 1.00 88.06 179 LEU A CA 1
ATOM 1487 C C . LEU A 1 179 ? 13.063 -2.379 -32.023 1.00 88.06 179 LEU A C 1
ATOM 1489 O O . LEU A 1 179 ? 13.709 -3.416 -31.846 1.00 88.06 179 LEU A O 1
ATOM 1493 N N . GLY A 1 180 ? 13.633 -1.210 -32.327 1.00 88.19 180 GLY A N 1
ATOM 1494 C CA . GLY A 1 180 ? 15.076 -1.007 -32.402 1.00 88.19 180 GLY A CA 1
ATOM 1495 C C . GLY A 1 180 ? 15.790 -1.407 -31.110 1.00 88.19 180 GLY A C 1
ATOM 1496 O O . GLY A 1 180 ? 16.764 -2.156 -31.167 1.00 88.19 180 GLY A O 1
ATOM 1497 N N . LEU A 1 181 ? 15.285 -0.968 -29.955 1.00 89.00 181 LEU A N 1
ATOM 1498 C CA . LEU A 1 181 ? 15.821 -1.315 -28.640 1.00 89.00 181 LEU A CA 1
ATOM 1499 C C . LEU A 1 181 ? 15.593 -2.795 -28.299 1.00 89.00 181 LEU A C 1
ATOM 1501 O O . LEU A 1 181 ? 16.525 -3.479 -27.881 1.00 89.00 181 LEU A O 1
ATOM 1505 N N . LYS A 1 182 ? 14.384 -3.326 -28.523 1.00 87.25 182 LYS A N 1
ATOM 1506 C CA . LYS A 1 182 ? 13.990 -4.704 -28.165 1.00 87.25 182 LYS A CA 1
ATOM 1507 C C . LYS A 1 182 ? 14.882 -5.766 -28.815 1.00 87.25 182 LYS A C 1
ATOM 1509 O O . LYS A 1 182 ? 15.140 -6.806 -28.203 1.00 87.25 182 LYS A O 1
ATOM 1514 N N . PHE A 1 183 ? 15.363 -5.509 -30.032 1.00 87.75 183 PHE A N 1
ATOM 1515 C CA . PHE A 1 183 ? 16.260 -6.406 -30.769 1.00 87.75 183 PHE A CA 1
ATOM 1516 C C . PHE A 1 183 ? 17.744 -6.002 -30.712 1.00 87.75 183 PHE A C 1
ATOM 1518 O O . PHE A 1 183 ? 18.587 -6.693 -31.293 1.00 87.75 183 PHE A O 1
ATOM 1525 N N . ASN A 1 184 ? 18.097 -4.944 -29.978 1.00 90.06 184 ASN A N 1
ATOM 1526 C CA . ASN A 1 184 ? 19.484 -4.551 -29.749 1.00 90.06 184 ASN A CA 1
ATOM 1527 C C . ASN A 1 184 ? 20.142 -5.502 -28.732 1.00 90.06 184 ASN A C 1
ATOM 1529 O O . ASN A 1 184 ? 19.822 -5.508 -27.544 1.00 90.06 184 ASN A O 1
ATOM 1533 N N . SER A 1 185 ? 21.050 -6.351 -29.224 1.00 88.81 185 SER A N 1
ATOM 1534 C CA . SER A 1 185 ? 21.726 -7.360 -28.397 1.00 88.81 185 SER A CA 1
ATOM 1535 C C . SER A 1 185 ? 22.675 -6.742 -27.357 1.00 88.81 185 SER A C 1
ATOM 1537 O O . SER A 1 185 ? 22.539 -7.125 -26.196 1.00 88.81 185 SER A O 1
ATOM 1539 N N . PRO A 1 186 ? 23.544 -5.765 -27.705 1.00 90.56 186 PRO A N 1
ATOM 1540 C CA . PRO A 1 186 ? 24.305 -4.991 -26.719 1.00 90.56 186 PRO A CA 1
ATOM 1541 C C . PRO A 1 186 ? 23.435 -4.367 -25.623 1.00 90.56 186 PRO A C 1
ATOM 1543 O O . PRO A 1 186 ? 23.685 -4.604 -24.447 1.00 90.56 186 PRO A O 1
ATOM 1546 N N . ALA A 1 187 ? 22.339 -3.694 -25.988 1.00 88.19 187 ALA A N 1
ATOM 1547 C CA . ALA A 1 187 ? 21.432 -3.086 -25.008 1.00 88.19 187 ALA A CA 1
ATOM 1548 C C . ALA A 1 187 ? 20.842 -4.114 -24.041 1.00 88.19 187 ALA A C 1
ATOM 1550 O O . ALA A 1 187 ? 20.677 -3.856 -22.853 1.00 88.19 187 ALA A O 1
ATOM 1551 N N . LYS A 1 188 ? 20.545 -5.319 -24.528 1.00 89.81 188 LYS A N 1
ATOM 1552 C CA . LYS A 1 188 ? 20.027 -6.399 -23.688 1.00 89.81 188 LYS A CA 1
ATOM 1553 C C . LYS A 1 188 ? 21.067 -6.959 -22.714 1.00 89.81 188 LYS A C 1
ATOM 1555 O O . LYS A 1 188 ? 20.683 -7.511 -21.681 1.00 89.81 188 LYS A O 1
ATOM 1560 N N . GLU A 1 189 ? 22.347 -6.900 -23.060 1.00 90.00 189 GLU A N 1
ATOM 1561 C CA . GLU A 1 189 ? 23.445 -7.280 -22.169 1.00 90.00 189 GLU A CA 1
ATOM 1562 C C . GLU A 1 189 ? 23.702 -6.176 -21.146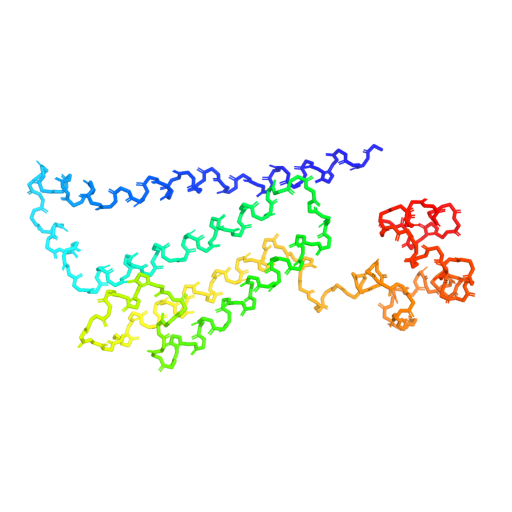 1.00 90.00 189 GL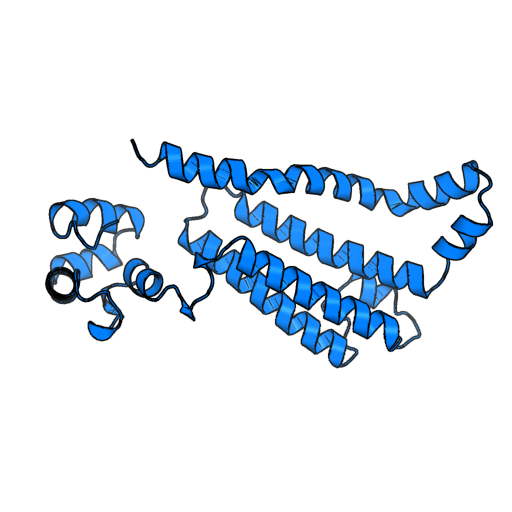U A C 1
ATOM 1564 O O . GLU A 1 189 ? 23.667 -6.456 -19.949 1.00 90.00 189 GLU A O 1
ATOM 1569 N N . ASP A 1 190 ? 23.800 -4.926 -21.597 1.00 90.12 190 ASP A N 1
ATOM 1570 C CA . ASP A 1 190 ? 23.977 -3.757 -20.736 1.00 90.12 190 ASP A CA 1
ATOM 1571 C C . ASP A 1 190 ? 22.852 -3.637 -19.705 1.00 90.12 190 ASP A C 1
ATOM 1573 O O . ASP A 1 190 ? 23.119 -3.412 -18.533 1.00 90.12 190 ASP A O 1
ATOM 1577 N N . PHE A 1 191 ? 21.596 -3.896 -20.082 1.00 88.69 191 PHE A N 1
ATOM 1578 C CA . PHE A 1 191 ? 20.459 -3.869 -19.154 1.00 88.69 191 PHE A CA 1
ATOM 1579 C C . PHE A 1 191 ? 20.569 -4.874 -17.993 1.00 88.69 191 PHE A C 1
ATOM 1581 O O . PHE A 1 191 ? 19.933 -4.695 -16.955 1.00 88.69 191 PHE A O 1
ATOM 1588 N N . LYS A 1 192 ? 21.327 -5.966 -18.154 1.00 86.75 192 LYS A N 1
ATOM 1589 C CA . LYS A 1 192 ? 21.533 -6.951 -17.077 1.00 86.75 192 LYS A CA 1
ATOM 1590 C C . LYS A 1 192 ? 22.621 -6.528 -16.097 1.00 86.75 192 LYS A C 1
ATOM 1592 O O . LYS A 1 192 ? 22.577 -6.956 -14.947 1.00 86.75 192 LYS A O 1
ATOM 1597 N N . GLU A 1 193 ? 23.586 -5.747 -16.569 1.00 87.56 193 GLU A N 1
ATOM 1598 C CA . GLU A 1 193 ? 24.784 -5.362 -15.820 1.00 87.56 193 GLU A CA 1
ATOM 1599 C C . GLU A 1 193 ? 24.656 -3.955 -15.217 1.00 87.56 193 GLU A C 1
ATOM 1601 O O . GLU A 1 193 ? 25.152 -3.698 -14.119 1.00 87.56 193 GLU A O 1
ATOM 1606 N N . LEU A 1 194 ? 23.972 -3.049 -15.917 1.00 85.25 194 LEU A N 1
ATOM 1607 C CA . LEU A 1 194 ? 23.745 -1.671 -15.510 1.00 85.25 194 LEU A CA 1
ATOM 1608 C C . LEU A 1 194 ? 22.494 -1.542 -14.653 1.00 85.25 194 LEU A C 1
ATOM 1610 O O . LEU A 1 194 ? 21.522 -2.293 -14.754 1.00 85.25 194 LEU A O 1
ATOM 1614 N N . ASP A 1 195 ? 22.502 -0.518 -13.814 1.00 83.25 195 ASP A N 1
ATOM 1615 C CA . ASP A 1 195 ? 21.293 -0.100 -13.149 1.00 83.25 195 ASP A CA 1
ATOM 1616 C C . ASP A 1 195 ? 20.398 0.714 -14.101 1.00 83.25 195 ASP A C 1
ATOM 1618 O O . ASP A 1 195 ? 20.870 1.339 -15.047 1.00 83.25 195 ASP A O 1
ATOM 1622 N N . LEU A 1 196 ? 19.091 0.701 -13.834 1.00 79.69 196 LEU A N 1
ATOM 1623 C CA . LEU A 1 196 ? 18.082 1.229 -14.754 1.00 79.69 196 LEU A CA 1
ATOM 1624 C C . LEU A 1 196 ? 18.291 2.696 -15.164 1.00 79.69 196 LEU A C 1
ATOM 1626 O O . LEU A 1 196 ? 18.008 3.047 -16.302 1.00 79.69 196 LEU A O 1
ATOM 1630 N N . GLU A 1 197 ? 18.773 3.545 -14.254 1.00 79.81 197 GLU A N 1
ATOM 1631 C CA . GLU A 1 197 ? 18.983 4.969 -14.539 1.00 79.81 197 GLU A CA 1
ATOM 1632 C C . GLU A 1 197 ? 20.161 5.156 -15.496 1.00 79.81 197 GLU A C 1
ATOM 1634 O O . GLU A 1 197 ? 20.030 5.821 -16.520 1.00 79.81 197 GLU 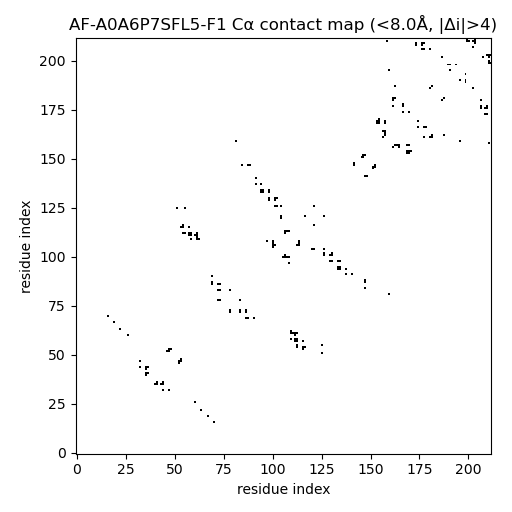A O 1
ATOM 1639 N N . THR A 1 198 ? 21.278 4.484 -15.212 1.00 83.50 198 THR A N 1
ATOM 1640 C CA . THR A 1 198 ? 22.467 4.505 -16.072 1.00 83.50 198 THR A CA 1
ATOM 1641 C C . THR A 1 198 ? 22.154 3.936 -17.453 1.00 83.50 198 THR A C 1
ATOM 1643 O O . THR A 1 198 ? 22.525 4.530 -18.460 1.00 83.50 198 THR A O 1
ATOM 1646 N N . PHE A 1 199 ? 21.392 2.840 -17.511 1.00 88.62 199 PHE A N 1
ATOM 1647 C CA . PHE A 1 199 ? 20.952 2.248 -18.771 1.00 88.62 199 PHE A CA 1
ATOM 1648 C C . PHE A 1 199 ? 20.181 3.249 -19.644 1.00 88.62 199 PHE A C 1
ATOM 1650 O O . PHE A 1 199 ? 20.533 3.454 -20.803 1.00 88.62 199 PHE A O 1
ATOM 1657 N N . TRP A 1 200 ? 19.150 3.906 -19.105 1.00 86.19 200 TRP A N 1
ATOM 1658 C CA . TRP A 1 200 ? 18.363 4.857 -19.897 1.00 86.19 200 TRP A CA 1
ATOM 1659 C C . TRP A 1 200 ? 19.175 6.091 -20.310 1.00 86.19 200 TRP A C 1
ATOM 1661 O O . TRP A 1 200 ? 19.004 6.577 -21.425 1.00 86.19 200 TRP A O 1
ATOM 1671 N N . VAL A 1 201 ? 20.117 6.548 -19.478 1.00 85.00 201 VAL A N 1
ATOM 1672 C CA . VAL A 1 201 ? 21.032 7.649 -19.825 1.00 85.00 201 VAL A CA 1
ATOM 1673 C C . VAL A 1 201 ? 21.963 7.277 -20.985 1.00 85.00 201 VAL A C 1
ATOM 1675 O O . VAL A 1 201 ? 22.136 8.082 -21.902 1.00 85.00 201 VAL A O 1
ATOM 1678 N N . ASP A 1 202 ? 22.529 6.070 -20.984 1.00 87.06 202 ASP A N 1
ATOM 1679 C CA . ASP A 1 202 ? 23.452 5.612 -22.032 1.00 87.06 202 ASP A CA 1
ATOM 1680 C C . ASP A 1 202 ? 22.747 5.393 -23.379 1.00 87.06 202 ASP A C 1
ATOM 1682 O O . ASP A 1 202 ? 23.3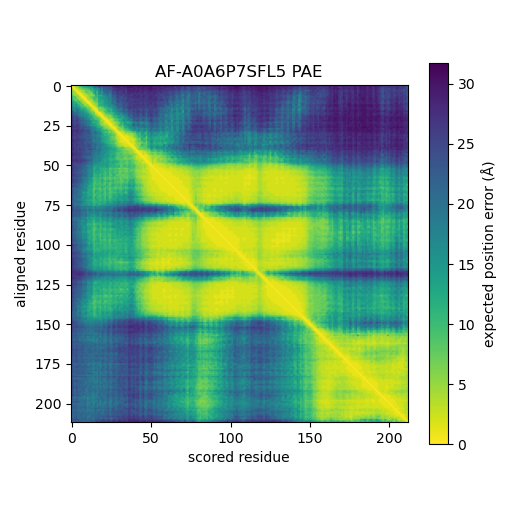41 5.596 -24.443 1.00 87.06 202 ASP A O 1
ATOM 1686 N N . TYR A 1 203 ? 21.465 5.021 -23.343 1.00 88.19 203 TYR A N 1
ATOM 1687 C CA . TYR A 1 203 ? 20.661 4.740 -24.531 1.00 88.19 203 TYR A CA 1
ATOM 1688 C C . TYR A 1 203 ? 19.799 5.922 -25.009 1.00 88.19 203 TYR A C 1
ATOM 1690 O O . TYR A 1 203 ? 19.315 5.882 -26.142 1.00 88.19 203 TYR A O 1
ATOM 1698 N N . LEU A 1 204 ? 19.714 7.019 -24.246 1.00 86.69 204 LEU A N 1
ATOM 1699 C CA . LEU A 1 204 ? 19.065 8.275 -24.651 1.00 86.69 204 LEU A CA 1
ATOM 1700 C C . LEU A 1 204 ? 19.564 8.845 -25.991 1.00 86.69 204 LEU A C 1
ATOM 1702 O O . LEU A 1 204 ? 18.731 9.263 -26.796 1.00 86.69 204 LEU A O 1
ATOM 1706 N N . PRO A 1 205 ? 20.875 8.848 -26.307 1.00 86.06 205 PRO A N 1
ATOM 1707 C CA . PRO A 1 205 ? 21.353 9.317 -27.607 1.00 86.06 205 PRO A CA 1
ATOM 1708 C C . PRO A 1 205 ? 20.945 8.414 -28.780 1.00 86.06 205 PRO A C 1
ATOM 1710 O O . PRO A 1 205 ? 20.963 8.862 -29.925 1.00 86.06 205 PRO A O 1
ATOM 1713 N N . VAL A 1 206 ? 20.641 7.139 -28.510 1.00 87.50 206 VAL A N 1
ATOM 1714 C CA . VAL A 1 206 ? 20.344 6.117 -29.527 1.00 87.50 206 VAL A CA 1
ATOM 1715 C C . VAL A 1 206 ? 18.839 5.995 -29.761 1.00 87.50 206 VAL A C 1
ATOM 1717 O O . VAL A 1 206 ? 18.419 5.806 -30.901 1.00 87.50 206 VAL A O 1
ATOM 1720 N N . TYR A 1 207 ? 18.044 6.129 -28.699 1.00 86.56 207 TYR A N 1
ATOM 1721 C CA . TYR A 1 207 ? 16.590 6.000 -28.724 1.00 86.56 207 TYR A CA 1
ATOM 1722 C C . TYR A 1 207 ? 15.919 7.157 -27.955 1.00 86.56 207 TYR A C 1
ATOM 1724 O O . TYR A 1 207 ? 15.430 6.968 -26.831 1.00 86.56 207 TYR A O 1
ATOM 1732 N N . PRO A 1 208 ? 15.946 8.381 -28.511 1.00 81.69 208 PRO A N 1
ATOM 1733 C CA . PRO A 1 208 ? 15.503 9.589 -27.821 1.00 81.69 208 PRO A CA 1
ATOM 1734 C C . PRO A 1 208 ? 13.997 9.646 -27.544 1.00 81.69 208 PRO A C 1
ATOM 1736 O O . PRO A 1 208 ? 13.601 10.361 -26.631 1.00 81.69 208 PRO A O 1
ATOM 1739 N N . LEU A 1 209 ? 13.159 8.928 -28.301 1.00 77.12 209 LEU A N 1
ATOM 1740 C CA . LEU A 1 209 ? 11.701 8.937 -28.121 1.00 77.12 209 LEU A CA 1
ATOM 1741 C C . LEU A 1 209 ? 11.237 8.029 -26.977 1.00 77.12 209 LEU A C 1
ATOM 1743 O O . LEU A 1 209 ? 10.096 8.138 -26.530 1.00 77.12 209 LEU A O 1
ATOM 1747 N N . ILE A 1 210 ? 12.099 7.120 -26.517 1.00 75.12 210 ILE A N 1
ATOM 1748 C CA . ILE A 1 210 ? 11.755 6.124 -25.494 1.00 75.12 210 ILE A CA 1
ATOM 1749 C C . ILE A 1 210 ? 12.589 6.220 -24.213 1.00 75.12 210 ILE A C 1
ATOM 1751 O O . ILE A 1 210 ? 12.260 5.558 -23.236 1.00 75.12 210 ILE A O 1
ATOM 1755 N N . SER A 1 211 ? 13.648 7.026 -24.183 1.00 61.16 211 SER A N 1
ATOM 1756 C CA . SER A 1 211 ? 14.590 7.084 -23.054 1.00 61.16 211 SER A CA 1
ATOM 1757 C C . SER A 1 211 ? 14.390 8.338 -22.190 1.00 61.16 211 SER A C 1
ATOM 1759 O O . SER A 1 211 ? 15.339 9.084 -21.963 1.00 61.16 211 SER A O 1
ATOM 1761 N N . HIS A 1 212 ? 13.151 8.602 -21.764 1.00 57.28 212 HIS A N 1
ATOM 1762 C CA . HIS A 1 212 ? 12.773 9.780 -20.967 1.00 57.28 212 HIS A CA 1
ATOM 1763 C C . HIS A 1 212 ? 12.845 9.551 -19.456 1.00 57.28 212 HIS A C 1
ATOM 1765 O O . HIS A 1 212 ? 12.458 8.449 -19.003 1.00 57.28 212 HIS A O 1
#

Mean predicted aligned error: 13.88 Å

Foldseek 3Di:
DCVVVVVVVLVVLCVVCVCLVVVVVVVVVVVVLVVCVVVVVVVVNVVCPDLLNQLLSLQVNQVSVVVVVLVVQVPPPPQDPVNNLVSLLVSLVVLVVCLVCLVVQHCVSRVSNVVSCPPDTPDPVSSVVSNVVSVVVSVVSCVSCVCSPPVVPLLVVCLVPLLPDDLVSDDPVQSVLSVVQNPPPVLVVCPVVDDSLVSLVVCCVVRVVNSD